Protein AF-A0A1T4WVN1-F1 (afdb_monomer)

Structure (mmCIF, N/CA/C/O backbone):
data_AF-A0A1T4WVN1-F1
#
_entry.id   AF-A0A1T4WVN1-F1
#
loop_
_atom_site.group_PDB
_atom_site.id
_atom_site.type_symbol
_atom_site.label_atom_id
_atom_site.label_alt_id
_atom_site.label_comp_id
_atom_site.label_asym_id
_atom_site.label_entity_id
_atom_site.label_seq_id
_atom_site.pdbx_PDB_ins_code
_atom_site.Cartn_x
_atom_site.Cartn_y
_atom_site.Cartn_z
_atom_site.occupancy
_atom_site.B_iso_or_equiv
_atom_site.auth_seq_id
_atom_site.auth_comp_id
_atom_site.auth_asym_id
_atom_site.auth_atom_id
_atom_site.pdbx_PDB_model_num
ATOM 1 N N . MET A 1 1 ? -25.043 7.880 -39.205 1.00 47.09 1 MET A N 1
ATOM 2 C CA . MET A 1 1 ? -24.646 6.486 -38.912 1.00 47.09 1 MET A CA 1
ATOM 3 C C . MET A 1 1 ? -23.274 6.545 -38.260 1.00 47.09 1 MET A C 1
ATOM 5 O O . MET A 1 1 ? -22.389 7.133 -38.864 1.00 47.09 1 MET A O 1
ATOM 9 N N . GLY A 1 2 ? -23.126 6.051 -37.030 1.00 47.53 2 GLY A N 1
ATOM 10 C CA . GLY A 1 2 ? -21.850 6.071 -36.301 1.00 47.53 2 GLY A CA 1
ATOM 11 C C . GLY A 1 2 ? -21.996 6.448 -34.829 1.00 47.53 2 GLY A C 1
ATOM 12 O O . GLY A 1 2 ? -21.329 7.368 -34.369 1.00 47.53 2 GLY A O 1
ATOM 13 N N . ASP A 1 3 ? -22.895 5.776 -34.108 1.00 44.47 3 ASP A N 1
ATOM 14 C CA . ASP A 1 3 ? -22.930 5.839 -32.647 1.00 44.47 3 ASP A CA 1
ATOM 15 C C . ASP A 1 3 ? -21.765 4.986 -32.118 1.00 44.47 3 ASP A C 1
ATOM 17 O O . ASP A 1 3 ? -21.883 3.778 -31.911 1.00 44.47 3 ASP A O 1
ATOM 21 N N . SER A 1 4 ? -20.577 5.593 -32.029 1.00 48.47 4 SER A N 1
ATOM 22 C CA . SER A 1 4 ? -19.410 4.984 -31.388 1.00 48.47 4 SER A CA 1
ATOM 23 C C . SER A 1 4 ? -19.658 4.963 -29.887 1.00 48.47 4 SER A C 1
ATOM 25 O O . SER A 1 4 ? -19.245 5.872 -29.162 1.00 48.47 4 SER A O 1
ATOM 27 N N . GLY A 1 5 ? -20.352 3.919 -29.435 1.00 44.97 5 GLY A N 1
ATOM 28 C CA . GLY A 1 5 ? -20.562 3.608 -28.031 1.00 44.97 5 GLY A CA 1
ATOM 29 C C . GLY A 1 5 ? -19.223 3.539 -27.306 1.00 44.97 5 GLY A C 1
ATOM 30 O O . GLY A 1 5 ? -18.550 2.510 -27.304 1.00 44.97 5 GLY A O 1
ATOM 31 N N . LYS A 1 6 ? -18.821 4.653 -26.685 1.00 46.53 6 LYS A N 1
ATOM 32 C CA . LYS A 1 6 ? -17.716 4.689 -25.729 1.00 46.53 6 LYS A CA 1
ATOM 33 C C . LYS A 1 6 ? -18.129 3.810 -24.558 1.00 46.53 6 LYS A C 1
ATOM 35 O O . LYS A 1 6 ? -18.848 4.259 -23.666 1.00 46.53 6 LYS A O 1
ATOM 40 N N . ALA A 1 7 ? -17.712 2.546 -24.597 1.00 50.12 7 ALA A N 1
ATOM 41 C CA . ALA A 1 7 ? -17.874 1.621 -23.492 1.00 50.12 7 ALA A CA 1
ATOM 42 C C . ALA A 1 7 ? -17.343 2.309 -22.232 1.00 50.12 7 ALA A C 1
ATOM 44 O O . ALA A 1 7 ? -16.182 2.719 -22.166 1.00 50.12 7 ALA A O 1
ATOM 45 N N . LYS A 1 8 ? -18.232 2.515 -21.259 1.00 48.69 8 LYS A N 1
ATOM 46 C CA . LYS A 1 8 ? -17.864 3.110 -19.979 1.00 48.69 8 LYS A CA 1
ATOM 47 C C . LYS A 1 8 ? -16.806 2.185 -19.370 1.00 48.69 8 LYS A C 1
ATOM 49 O O . LYS A 1 8 ? -17.095 0.991 -19.256 1.00 48.69 8 LYS A O 1
ATOM 54 N N . PRO A 1 9 ? -15.602 2.674 -19.026 1.00 54.38 9 PRO A N 1
ATOM 55 C CA . PRO A 1 9 ? -14.578 1.814 -18.461 1.00 54.38 9 PRO A CA 1
ATOM 56 C C . PRO A 1 9 ? -15.152 1.167 -17.204 1.00 54.38 9 PRO A C 1
ATOM 58 O O . PRO A 1 9 ? -15.550 1.848 -16.256 1.00 54.38 9 PRO A O 1
ATOM 61 N N . VAL A 1 10 ? -15.263 -0.160 -17.229 1.00 55.69 10 VAL A N 1
ATOM 62 C CA . VAL A 1 10 ? -15.605 -0.936 -16.044 1.00 55.69 10 VAL A CA 1
ATOM 63 C C . VAL A 1 10 ? -14.386 -0.830 -15.146 1.00 55.69 10 VAL A C 1
ATOM 65 O O . VAL A 1 10 ? -13.374 -1.485 -15.383 1.00 55.69 10 VAL A O 1
ATOM 68 N N . HIS A 1 11 ? -14.448 0.072 -14.172 1.00 61.47 11 HIS A N 1
ATOM 69 C CA . HIS A 1 11 ? -13.374 0.281 -13.216 1.00 61.47 11 HIS A CA 1
ATOM 70 C C . HIS A 1 11 ? -13.233 -0.980 -12.358 1.00 61.47 11 HIS A C 1
ATOM 72 O O . HIS A 1 11 ? -13.941 -1.176 -11.372 1.00 61.47 11 HIS A O 1
ATOM 78 N N . ARG A 1 12 ? -12.343 -1.877 -12.782 1.00 76.81 12 ARG A N 1
ATOM 79 C CA . ARG A 1 12 ? -11.913 -3.016 -11.979 1.00 76.81 12 ARG A CA 1
ATOM 80 C C . ARG A 1 12 ? -10.921 -2.532 -10.936 1.00 76.81 12 ARG A C 1
ATOM 82 O O . ARG A 1 12 ? -10.212 -1.546 -11.135 1.00 76.81 12 ARG A O 1
ATOM 89 N N . THR A 1 13 ? -10.900 -3.229 -9.814 1.00 85.31 13 THR A N 1
ATOM 90 C CA . THR A 1 13 ? -9.816 -3.099 -8.854 1.00 85.31 13 THR A CA 1
ATOM 91 C C . THR A 1 13 ? -8.496 -3.445 -9.543 1.00 85.31 13 THR A C 1
ATOM 93 O O . THR A 1 13 ? -8.419 -4.441 -10.261 1.00 85.31 13 THR A O 1
ATOM 96 N N . ALA A 1 14 ? -7.474 -2.618 -9.346 1.00 90.12 14 ALA A N 1
ATOM 97 C CA . ALA A 1 14 ? -6.180 -2.777 -9.996 1.00 90.12 14 ALA A CA 1
ATOM 98 C C . ALA A 1 14 ? -5.040 -2.449 -9.033 1.00 90.12 14 ALA A C 1
ATOM 100 O O . ALA A 1 14 ? -5.202 -1.648 -8.109 1.00 90.12 14 ALA A O 1
ATOM 101 N N . ILE A 1 15 ? -3.879 -3.038 -9.287 1.00 92.44 15 ILE A N 1
ATOM 102 C CA . ILE A 1 15 ? -2.612 -2.658 -8.674 1.00 92.44 15 ILE A CA 1
ATOM 103 C C . ILE A 1 15 ? -1.741 -2.079 -9.783 1.00 92.44 15 ILE A C 1
ATOM 105 O O . ILE A 1 15 ? -1.472 -2.763 -10.762 1.00 92.44 15 ILE A O 1
ATOM 109 N N . SER A 1 16 ? -1.326 -0.822 -9.648 1.00 93.19 16 SER A N 1
ATOM 110 C CA . SER A 1 16 ? -0.428 -0.174 -10.612 1.00 93.19 16 SER A CA 1
ATOM 111 C C . SER A 1 16 ? 0.964 -0.070 -10.026 1.00 93.19 16 SER A C 1
ATOM 113 O O . SER A 1 16 ? 1.105 0.194 -8.829 1.00 93.19 16 SER A O 1
ATOM 115 N N . ILE A 1 17 ? 1.979 -0.194 -10.874 1.00 93.44 17 ILE A N 1
ATOM 116 C CA . ILE A 1 17 ? 3.332 0.238 -10.533 1.00 93.44 17 ILE A CA 1
ATOM 117 C C . ILE A 1 17 ? 3.418 1.749 -10.762 1.00 93.44 17 ILE A C 1
ATOM 119 O O . ILE A 1 17 ? 3.036 2.243 -11.821 1.00 93.44 17 ILE A O 1
ATOM 123 N N . ASP A 1 18 ? 3.888 2.479 -9.756 1.00 91.25 18 ASP A N 1
ATOM 124 C CA . ASP A 1 18 ? 4.171 3.909 -9.842 1.00 91.25 18 ASP A CA 1
ATOM 125 C C . ASP A 1 18 ? 5.685 4.126 -9.860 1.00 91.25 18 ASP A C 1
ATOM 127 O O . ASP A 1 18 ? 6.436 3.444 -9.155 1.00 91.25 18 ASP A O 1
ATOM 131 N N . VAL A 1 19 ? 6.122 5.120 -10.633 1.00 92.12 19 VAL A N 1
ATOM 132 C CA . VAL A 1 19 ? 7.527 5.507 -10.762 1.00 92.12 19 VAL A CA 1
ATOM 133 C C . VAL A 1 19 ? 7.729 6.957 -10.333 1.00 92.12 19 VAL A C 1
ATOM 135 O O . VAL A 1 19 ? 6.997 7.864 -10.727 1.00 92.12 19 VAL A O 1
ATOM 138 N N . PHE A 1 20 ? 8.757 7.183 -9.525 1.00 89.44 20 PHE A N 1
ATOM 139 C CA . PHE A 1 20 ? 9.298 8.498 -9.227 1.00 89.44 20 PHE A CA 1
ATOM 140 C C . PHE A 1 20 ? 10.606 8.642 -9.994 1.00 89.44 20 PHE A C 1
ATOM 142 O O . PHE A 1 20 ? 11.606 8.037 -9.621 1.00 89.44 20 PHE A O 1
ATOM 149 N N . GLU A 1 21 ? 10.605 9.438 -11.060 1.00 88.00 21 GLU A N 1
ATOM 150 C CA . GLU A 1 21 ? 11.750 9.577 -11.978 1.00 88.00 21 GLU A CA 1
ATOM 151 C C . GLU A 1 21 ? 13.023 10.102 -11.301 1.00 88.00 21 GLU A C 1
ATOM 153 O O . GLU A 1 21 ? 14.133 9.859 -11.770 1.00 88.00 21 GLU A O 1
ATOM 158 N N . SER A 1 22 ? 12.866 10.827 -10.192 1.00 84.50 22 SER A N 1
ATOM 159 C CA . SER A 1 22 ? 13.969 11.431 -9.454 1.00 84.50 22 SER A CA 1
ATOM 160 C C . SER A 1 22 ? 13.762 11.347 -7.946 1.00 84.50 22 SER A C 1
ATOM 162 O O . SER A 1 22 ? 12.670 11.623 -7.428 1.00 84.50 22 SER A O 1
ATOM 164 N N . ALA A 1 23 ? 14.859 11.057 -7.241 1.00 80.75 23 ALA A N 1
ATOM 165 C CA . ALA A 1 23 ? 14.952 11.109 -5.785 1.00 80.75 23 ALA A CA 1
ATOM 166 C C . ALA A 1 23 ? 14.685 12.515 -5.213 1.00 80.75 23 ALA A C 1
ATOM 168 O O . ALA A 1 23 ? 14.254 12.656 -4.068 1.00 80.75 23 ALA A O 1
ATOM 169 N N . ASP A 1 24 ? 14.881 13.559 -6.021 1.00 82.81 24 ASP A N 1
ATOM 170 C CA . ASP A 1 24 ? 14.649 14.945 -5.615 1.00 82.81 24 ASP A CA 1
ATOM 171 C C . ASP A 1 24 ? 13.221 15.427 -5.870 1.00 82.81 24 ASP A C 1
ATOM 173 O O . ASP A 1 24 ? 12.861 16.530 -5.435 1.00 82.81 24 ASP A O 1
ATOM 177 N N . SER A 1 25 ? 12.395 14.610 -6.532 1.00 85.81 25 SER A N 1
ATOM 178 C CA . SER A 1 25 ? 11.025 14.977 -6.873 1.00 85.81 25 SER A CA 1
ATOM 179 C C . SER A 1 25 ? 10.195 15.282 -5.622 1.00 85.81 25 SER A C 1
ATOM 181 O O . SER A 1 25 ? 10.220 14.561 -4.620 1.00 85.81 25 SER A O 1
ATOM 183 N N . GLN A 1 26 ? 9.408 16.360 -5.684 1.00 87.56 26 GLN A N 1
ATOM 184 C CA . GLN A 1 26 ? 8.514 16.726 -4.583 1.00 87.56 26 GLN A CA 1
ATOM 185 C C . GLN A 1 26 ? 7.479 15.624 -4.313 1.00 87.56 26 GLN A C 1
ATOM 187 O O . GLN A 1 26 ? 7.161 15.342 -3.162 1.00 87.56 26 GLN A O 1
ATOM 192 N N . ALA A 1 27 ? 7.011 14.945 -5.366 1.00 87.19 27 ALA A N 1
ATOM 193 C CA . ALA A 1 27 ? 6.068 13.837 -5.253 1.00 87.19 27 ALA A CA 1
ATOM 194 C C . ALA A 1 27 ? 6.617 12.688 -4.391 1.00 87.19 27 ALA A C 1
ATOM 196 O O . ALA A 1 27 ? 5.901 12.181 -3.522 1.00 87.19 27 ALA A O 1
ATOM 197 N N . LEU A 1 28 ? 7.888 12.316 -4.582 1.00 86.25 28 LEU A N 1
ATOM 198 C CA . LEU A 1 28 ? 8.543 11.311 -3.752 1.00 86.25 28 LEU A CA 1
ATOM 199 C C . LEU A 1 28 ? 8.728 11.805 -2.316 1.00 86.25 28 LEU A C 1
ATOM 201 O O . LEU A 1 28 ? 8.464 11.054 -1.382 1.00 86.25 28 LEU A O 1
ATOM 205 N N . LYS A 1 29 ? 9.150 13.058 -2.118 1.00 87.00 29 LYS A N 1
ATOM 206 C CA . LYS A 1 29 ? 9.316 13.644 -0.776 1.00 87.00 29 LYS A CA 1
ATOM 207 C C . LYS A 1 29 ? 8.003 13.607 0.014 1.00 87.00 29 LYS A C 1
ATOM 209 O O . LYS A 1 29 ? 7.983 13.112 1.142 1.00 87.00 29 LYS A O 1
ATOM 214 N N . ASP A 1 30 ? 6.897 14.016 -0.607 1.00 87.56 30 ASP A N 1
ATOM 215 C CA . ASP A 1 30 ? 5.556 13.958 -0.013 1.00 87.56 30 ASP A CA 1
ATOM 216 C C . ASP A 1 30 ? 5.126 12.513 0.285 1.00 87.56 30 ASP A C 1
ATOM 218 O O . ASP A 1 30 ? 4.523 12.220 1.323 1.00 87.56 30 ASP A O 1
ATOM 222 N N . PHE A 1 31 ? 5.429 11.585 -0.629 1.00 86.44 31 PHE A N 1
ATOM 223 C CA . PHE A 1 31 ? 5.164 10.160 -0.446 1.00 86.44 31 PHE A CA 1
ATOM 224 C C . PHE A 1 31 ? 5.935 9.590 0.751 1.00 86.44 31 PHE A C 1
ATOM 226 O O . PHE A 1 31 ? 5.333 8.984 1.642 1.00 86.44 31 PHE A O 1
ATOM 233 N N . LEU A 1 32 ? 7.243 9.843 0.818 1.00 88.12 32 LEU A N 1
ATOM 234 C CA . LEU A 1 32 ? 8.123 9.413 1.901 1.00 88.12 32 LEU A CA 1
ATOM 235 C C . LEU A 1 32 ? 7.681 9.979 3.248 1.00 88.12 32 LEU A C 1
ATOM 237 O O . LEU A 1 32 ? 7.683 9.257 4.247 1.00 88.12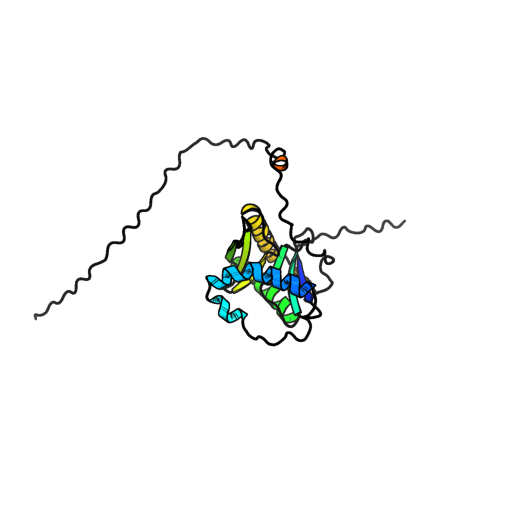 32 LEU A O 1
ATOM 241 N N . GLU A 1 33 ? 7.255 11.241 3.295 1.00 86.19 33 GLU A N 1
ATOM 242 C CA . GLU A 1 33 ? 6.763 11.845 4.527 1.00 86.19 33 GLU A CA 1
ATOM 243 C C . GLU A 1 33 ? 5.489 11.147 5.029 1.00 86.19 33 GLU A C 1
ATOM 245 O O . GLU A 1 33 ? 5.397 10.793 6.211 1.00 86.19 33 GLU A O 1
ATOM 250 N N . ARG A 1 34 ? 4.520 10.891 4.140 1.00 84.94 34 ARG A N 1
ATOM 251 C CA . ARG A 1 34 ? 3.291 10.152 4.479 1.00 84.94 34 ARG A CA 1
ATOM 252 C C . ARG A 1 34 ? 3.600 8.736 4.953 1.00 84.94 34 ARG A C 1
ATOM 254 O O . ARG A 1 34 ? 3.106 8.329 6.006 1.00 84.94 34 ARG A O 1
ATOM 261 N N . ARG A 1 35 ? 4.465 8.024 4.227 1.00 89.00 35 ARG A N 1
ATOM 262 C CA . ARG A 1 35 ? 4.936 6.679 4.579 1.00 89.00 35 ARG A CA 1
ATOM 263 C C . ARG A 1 35 ? 5.583 6.664 5.962 1.00 89.00 35 ARG A C 1
ATOM 265 O O . ARG A 1 35 ? 5.199 5.862 6.814 1.00 89.00 35 ARG A O 1
ATOM 272 N N . ARG A 1 36 ? 6.497 7.601 6.234 1.00 86.44 36 ARG A N 1
ATOM 273 C CA . ARG A 1 36 ? 7.152 7.752 7.541 1.00 86.44 36 ARG A CA 1
ATOM 274 C C . ARG A 1 36 ? 6.130 7.943 8.657 1.00 86.44 36 ARG A C 1
ATOM 276 O O . ARG A 1 36 ? 6.214 7.268 9.677 1.00 86.44 36 ARG A O 1
ATOM 283 N N . ARG A 1 37 ? 5.124 8.803 8.465 1.00 85.62 37 ARG A N 1
ATOM 284 C CA . ARG A 1 37 ? 4.083 9.052 9.479 1.00 85.62 37 ARG A CA 1
ATOM 285 C C . ARG A 1 37 ? 3.314 7.785 9.876 1.00 85.62 37 ARG A C 1
ATOM 287 O O . ARG A 1 37 ? 2.829 7.745 11.003 1.00 85.62 37 ARG A O 1
ATOM 294 N N . ILE A 1 38 ? 3.183 6.787 8.998 1.00 86.62 38 ILE A N 1
ATOM 295 C CA . ILE A 1 38 ? 2.458 5.530 9.274 1.00 86.62 38 ILE A CA 1
ATOM 296 C C . ILE A 1 38 ? 3.391 4.438 9.800 1.00 86.62 38 ILE A C 1
ATOM 298 O O . ILE A 1 38 ? 3.010 3.701 10.706 1.00 86.62 38 ILE A O 1
ATOM 302 N N . LEU A 1 39 ? 4.616 4.352 9.277 1.00 84.69 39 LEU A N 1
ATOM 303 C CA . LEU A 1 39 ? 5.572 3.316 9.671 1.00 84.69 39 LEU A CA 1
ATOM 304 C C . LEU A 1 39 ? 6.312 3.637 10.980 1.00 84.69 39 LEU A C 1
ATOM 306 O O . LEU A 1 39 ? 6.593 2.727 11.753 1.00 84.69 39 LEU A O 1
ATOM 310 N N . SER A 1 40 ? 6.585 4.910 11.293 1.00 81.50 40 SER A N 1
ATOM 311 C CA . SER A 1 40 ? 7.326 5.280 12.514 1.00 81.50 40 SER A CA 1
ATOM 312 C C . SER A 1 40 ? 6.695 4.777 13.827 1.00 81.50 40 SER A C 1
ATOM 314 O O . SER A 1 40 ? 7.449 4.356 14.705 1.00 81.50 40 SER A O 1
ATOM 316 N N . PRO A 1 41 ? 5.358 4.780 14.012 1.00 79.94 41 PRO A N 1
ATOM 317 C CA . PRO A 1 41 ? 4.730 4.158 15.181 1.00 79.94 41 PRO A CA 1
ATOM 318 C C . PRO A 1 41 ? 4.939 2.640 15.277 1.00 79.94 41 PRO A C 1
ATOM 320 O O . PRO A 1 41 ? 4.999 2.111 16.383 1.00 79.94 41 PRO A O 1
ATOM 323 N N . LEU A 1 42 ? 5.060 1.941 14.142 1.00 76.81 42 LEU A N 1
ATOM 324 C CA . LEU A 1 42 ? 5.264 0.487 14.096 1.00 76.81 42 LEU A CA 1
ATOM 325 C C . LEU A 1 42 ? 6.701 0.114 14.476 1.00 76.81 42 LEU A C 1
ATOM 327 O O . LEU A 1 42 ? 6.929 -0.873 15.167 1.00 76.81 42 LEU A O 1
ATOM 331 N N . SER A 1 43 ? 7.657 0.957 14.090 1.00 68.62 43 SER A N 1
ATOM 332 C CA . SER A 1 43 ? 9.079 0.816 14.403 1.00 68.62 43 SER A CA 1
ATOM 333 C C . SER A 1 43 ? 9.406 0.863 15.902 1.00 68.62 43 SER A C 1
ATOM 335 O O . SER A 1 43 ? 10.330 0.188 16.348 1.00 68.62 43 SER A O 1
ATOM 337 N N . ARG A 1 44 ? 8.664 1.639 16.705 1.00 59.91 44 ARG A N 1
ATOM 338 C CA . ARG A 1 44 ? 8.952 1.788 18.149 1.00 59.91 44 ARG A CA 1
ATOM 339 C C . ARG A 1 44 ? 8.651 0.539 18.974 1.00 59.91 44 ARG A C 1
ATOM 341 O O . ARG A 1 44 ? 9.243 0.368 20.031 1.00 59.91 44 ARG A O 1
ATOM 348 N N . ASN A 1 45 ? 7.750 -0.310 18.488 1.00 49.78 45 ASN A N 1
ATOM 349 C CA . ASN A 1 45 ? 7.247 -1.468 19.224 1.00 49.78 45 ASN A CA 1
ATOM 350 C C . ASN A 1 45 ? 7.576 -2.795 18.529 1.00 49.78 45 ASN A C 1
ATOM 352 O O . ASN A 1 45 ? 7.041 -3.826 18.923 1.00 49.78 45 ASN A O 1
ATOM 356 N N . SER A 1 46 ? 8.409 -2.775 17.483 1.00 44.47 46 SER A N 1
ATOM 357 C CA . SER A 1 46 ? 8.685 -3.959 16.676 1.00 44.47 46 SER A CA 1
ATOM 358 C C . SER A 1 46 ? 10.174 -4.088 16.330 1.00 44.47 46 SER A C 1
ATOM 360 O O . SER A 1 46 ? 10.787 -3.088 15.939 1.00 44.47 46 SER A O 1
ATOM 362 N N . PRO A 1 47 ? 10.768 -5.300 16.394 1.00 44.00 47 PRO A N 1
ATOM 363 C CA . PRO A 1 47 ? 12.153 -5.557 15.965 1.00 44.00 47 PRO A CA 1
ATOM 364 C C . PRO A 1 47 ? 12.418 -5.247 14.472 1.00 44.00 47 PRO A C 1
ATOM 366 O O . PRO A 1 47 ? 13.560 -5.254 14.020 1.00 44.00 47 PRO A O 1
ATOM 369 N N . LEU A 1 48 ? 11.374 -4.904 13.713 1.00 46.69 48 LEU A N 1
ATOM 370 C CA . LEU A 1 48 ? 11.369 -4.600 12.278 1.00 46.69 48 LEU A CA 1
ATOM 371 C C . LEU A 1 48 ? 12.128 -3.320 11.876 1.00 46.69 48 LEU A C 1
ATOM 373 O O . LEU A 1 48 ? 12.414 -3.119 10.697 1.00 46.69 48 LEU A O 1
ATOM 377 N N . SER A 1 49 ? 12.487 -2.449 12.823 1.00 42.28 49 SER A N 1
ATOM 378 C CA . SER A 1 49 ? 13.225 -1.202 12.538 1.00 42.28 49 SER A CA 1
ATOM 379 C C . SER A 1 49 ? 14.628 -1.423 11.961 1.00 42.28 49 SER A C 1
ATOM 381 O O . SER A 1 49 ? 15.156 -0.548 11.272 1.00 42.28 49 SER A O 1
ATOM 383 N N . ALA A 1 50 ? 15.229 -2.589 12.213 1.00 38.50 50 ALA A N 1
ATOM 384 C CA . ALA A 1 50 ? 16.593 -2.890 11.789 1.00 38.50 50 ALA A CA 1
ATOM 385 C C . ALA A 1 50 ? 16.693 -3.334 10.316 1.00 38.50 50 ALA A C 1
ATOM 387 O O . ALA A 1 50 ? 17.698 -3.055 9.670 1.00 38.50 50 ALA A O 1
ATOM 388 N N . GLN A 1 51 ? 15.656 -3.968 9.752 1.00 41.69 51 GLN A N 1
ATOM 389 C CA . GLN A 1 51 ? 15.725 -4.529 8.391 1.00 41.69 51 GLN A CA 1
ATOM 390 C C . GLN A 1 51 ? 15.353 -3.532 7.281 1.00 41.69 51 GLN A C 1
ATOM 392 O O . GLN A 1 51 ? 15.868 -3.632 6.168 1.00 41.69 51 GLN A O 1
ATOM 397 N N . HIS A 1 52 ? 14.547 -2.511 7.587 1.00 44.44 52 HIS A N 1
ATOM 398 C CA . HIS A 1 52 ? 14.185 -1.455 6.626 1.00 44.44 52 HIS A CA 1
ATOM 399 C C . HIS A 1 52 ? 15.200 -0.301 6.552 1.00 44.44 52 HIS A C 1
ATOM 401 O O . HIS A 1 52 ? 14.978 0.672 5.833 1.00 44.44 52 HIS A O 1
ATOM 407 N N . SER A 1 53 ? 16.313 -0.426 7.282 1.00 37.62 53 SER A N 1
ATOM 408 C CA . SER A 1 53 ? 17.482 0.459 7.212 1.00 37.62 53 SER A CA 1
ATOM 409 C C . SER A 1 53 ? 18.611 -0.149 6.366 1.00 37.62 53 SER A C 1
ATOM 411 O O . SER A 1 53 ? 19.767 0.257 6.490 1.00 37.62 53 SER A O 1
ATOM 413 N N . SER A 1 54 ? 18.303 -1.139 5.521 1.00 39.19 54 SER A N 1
ATOM 414 C CA . SER A 1 54 ? 19.255 -1.712 4.572 1.00 39.19 54 SER A CA 1
ATOM 415 C C . SER A 1 54 ? 19.623 -0.677 3.502 1.00 39.19 54 SER A C 1
ATOM 417 O O . SER A 1 54 ? 19.028 -0.584 2.437 1.00 39.19 54 SER A O 1
ATOM 419 N N . GLY A 1 55 ? 20.657 0.100 3.820 1.00 37.56 55 GLY A N 1
ATOM 420 C CA . GLY A 1 55 ? 21.505 0.780 2.853 1.00 37.56 55 GLY A CA 1
ATOM 421 C C . GLY A 1 55 ? 21.095 2.214 2.559 1.00 37.56 55 GLY A C 1
ATOM 422 O O . GLY A 1 55 ? 20.410 2.482 1.580 1.00 37.56 55 GLY A O 1
ATOM 423 N N . GLY A 1 56 ? 21.639 3.152 3.339 1.00 41.53 56 GLY A N 1
ATOM 424 C CA . GLY A 1 56 ? 21.735 4.578 3.009 1.00 41.53 56 GLY A CA 1
ATOM 425 C C . GLY A 1 56 ? 22.629 4.856 1.796 1.00 41.53 56 GLY A C 1
ATOM 426 O O . GLY A 1 56 ? 23.516 5.704 1.857 1.00 41.53 56 GLY A O 1
ATOM 427 N N . ARG A 1 57 ? 22.423 4.129 0.696 1.00 47.12 57 ARG A N 1
ATOM 428 C CA . ARG A 1 57 ? 22.956 4.502 -0.604 1.00 47.12 57 ARG A CA 1
ATOM 429 C C . ARG A 1 57 ? 21.972 5.517 -1.189 1.00 47.12 57 ARG A C 1
ATOM 431 O O . ARG A 1 57 ? 20.775 5.227 -1.205 1.00 47.12 57 ARG A O 1
ATOM 438 N N . PRO A 1 58 ? 22.424 6.704 -1.623 1.00 54.09 58 PRO A N 1
ATOM 439 C CA . PRO A 1 58 ? 21.545 7.627 -2.325 1.00 54.09 58 PRO A CA 1
ATOM 440 C C . PRO A 1 58 ? 20.897 6.869 -3.485 1.00 54.09 58 PRO A C 1
ATOM 442 O O . PRO A 1 58 ? 21.594 6.214 -4.263 1.00 54.09 58 PRO A O 1
ATOM 445 N N . LEU A 1 59 ? 19.564 6.894 -3.540 1.00 63.91 59 LEU A N 1
ATOM 446 C CA . LEU A 1 59 ? 18.793 6.293 -4.621 1.00 63.91 59 LEU A CA 1
ATOM 447 C C . LEU A 1 59 ? 19.101 7.098 -5.888 1.00 63.91 59 LEU A C 1
ATOM 449 O O . LEU A 1 59 ? 18.485 8.124 -6.155 1.00 63.91 59 LEU A O 1
ATOM 453 N N . SER A 1 60 ? 20.133 6.694 -6.623 1.00 71.50 60 SER A N 1
ATOM 454 C CA . SER A 1 60 ? 20.469 7.283 -7.911 1.00 71.50 60 SER A CA 1
ATOM 455 C C . SER A 1 60 ? 19.588 6.627 -8.971 1.00 71.50 60 SER A C 1
ATOM 457 O O . SER A 1 60 ? 19.831 5.476 -9.334 1.00 71.50 60 SER A O 1
ATOM 459 N N . GLY A 1 61 ? 18.567 7.342 -9.440 1.00 82.69 61 GLY A N 1
ATOM 460 C CA . GLY A 1 61 ? 17.674 6.885 -10.505 1.00 82.69 61 GLY A CA 1
ATOM 461 C C . GLY A 1 61 ? 16.204 6.778 -10.085 1.00 82.69 61 GLY A C 1
ATOM 462 O O . GLY A 1 61 ? 15.833 7.254 -9.007 1.00 82.69 61 GLY A O 1
ATOM 463 N N . PRO A 1 62 ? 15.365 6.187 -10.952 1.00 88.62 62 PRO A N 1
ATOM 464 C CA . PRO A 1 62 ? 13.943 6.053 -10.701 1.00 88.62 62 PRO A CA 1
ATOM 465 C C . PRO A 1 62 ? 13.664 5.126 -9.516 1.00 88.62 62 PRO A C 1
ATOM 467 O O . PRO A 1 62 ? 14.329 4.108 -9.319 1.00 88.62 62 PRO A O 1
ATOM 470 N N . ILE A 1 63 ? 12.655 5.487 -8.730 1.00 90.38 63 ILE A N 1
ATOM 471 C CA . ILE A 1 63 ? 12.197 4.729 -7.565 1.00 90.38 63 ILE A CA 1
ATOM 472 C C . ILE A 1 63 ? 10.791 4.231 -7.845 1.00 90.38 63 ILE A C 1
ATOM 474 O O . ILE A 1 63 ? 9.928 5.002 -8.255 1.00 90.38 63 ILE A O 1
ATOM 478 N N . PHE A 1 64 ? 10.554 2.956 -7.578 1.00 90.88 64 PHE A N 1
ATOM 479 C CA . PHE A 1 64 ? 9.298 2.290 -7.876 1.00 90.88 64 PHE A CA 1
ATOM 480 C C . PHE A 1 64 ? 8.549 1.952 -6.588 1.00 90.88 64 PHE A C 1
ATOM 482 O O . PHE A 1 64 ? 9.138 1.635 -5.551 1.00 90.88 64 PHE A O 1
ATOM 489 N N . THR A 1 65 ? 7.230 2.012 -6.657 1.00 94.44 65 THR A N 1
ATOM 490 C CA . THR A 1 65 ? 6.289 1.538 -5.637 1.00 94.44 65 THR A CA 1
ATOM 491 C C . THR A 1 65 ? 5.102 0.922 -6.365 1.00 94.44 65 THR A C 1
ATOM 493 O O . THR A 1 65 ? 4.996 1.031 -7.584 1.00 94.44 65 THR A O 1
ATOM 496 N N . TRP A 1 66 ? 4.205 0.265 -5.647 1.00 95.12 66 TRP A N 1
ATOM 497 C CA . TRP A 1 66 ? 2.941 -0.165 -6.225 1.00 95.12 66 TRP A CA 1
ATOM 498 C C . TRP A 1 66 ? 1.775 0.341 -5.384 1.00 95.12 66 TRP A C 1
ATOM 500 O O . TRP A 1 66 ? 1.866 0.443 -4.158 1.00 95.12 66 TRP A O 1
ATOM 510 N N . THR A 1 67 ? 0.683 0.695 -6.054 1.00 95.38 67 THR A N 1
ATOM 511 C CA . THR A 1 67 ? -0.497 1.326 -5.459 1.00 95.38 67 THR A CA 1
ATOM 512 C C . THR A 1 67 ? -1.734 0.512 -5.784 1.00 95.38 67 THR A C 1
ATOM 514 O O . THR A 1 67 ? -1.960 0.113 -6.923 1.00 95.38 67 THR A O 1
ATOM 517 N N . VAL A 1 68 ? -2.564 0.292 -4.768 1.00 95.38 68 VAL A N 1
ATOM 518 C CA . VAL A 1 68 ? -3.847 -0.400 -4.892 1.00 95.38 68 VAL A CA 1
ATOM 519 C C . VAL A 1 68 ? -4.938 0.618 -5.191 1.00 95.38 68 VAL A C 1
ATOM 521 O O . VAL A 1 68 ? -5.100 1.604 -4.462 1.00 95.38 68 VAL A O 1
ATOM 524 N N . PHE A 1 69 ? -5.731 0.347 -6.220 1.00 92.94 69 PHE A N 1
ATOM 525 C CA . PHE A 1 69 ? -6.863 1.155 -6.650 1.00 92.94 69 PHE A CA 1
ATOM 526 C C . PHE A 1 69 ? -8.170 0.412 -6.400 1.00 92.94 69 PHE A C 1
ATOM 528 O O . PHE A 1 69 ? -8.340 -0.732 -6.806 1.00 92.94 69 PHE A O 1
ATOM 535 N N . ALA A 1 70 ? -9.128 1.082 -5.763 1.00 90.12 70 ALA A N 1
ATOM 536 C CA . ALA A 1 70 ? -10.490 0.569 -5.662 1.00 90.12 70 ALA A CA 1
ATOM 537 C C . ALA A 1 70 ? -11.174 0.553 -7.040 1.00 90.12 70 ALA A C 1
ATOM 539 O O . ALA A 1 70 ? -10.807 1.324 -7.927 1.00 90.12 70 ALA A O 1
ATOM 540 N N . GLY A 1 71 ? -12.270 -0.199 -7.178 1.00 85.69 71 GLY A N 1
ATOM 541 C CA . GLY A 1 71 ? -13.115 -0.215 -8.384 1.00 85.69 71 GLY A CA 1
ATOM 542 C C . GLY A 1 71 ? -13.802 1.115 -8.745 1.00 85.69 71 GLY A C 1
ATOM 543 O O . GLY A 1 71 ? -14.662 1.153 -9.608 1.00 85.69 71 GLY A O 1
ATOM 544 N N . ASN A 1 72 ? -13.469 2.230 -8.093 1.00 85.06 72 ASN A N 1
ATOM 545 C CA . ASN A 1 72 ? -13.830 3.582 -8.537 1.00 85.06 72 ASN A CA 1
ATOM 546 C C . ASN A 1 72 ? -12.614 4.379 -9.049 1.00 85.06 72 ASN A C 1
ATOM 548 O O . ASN A 1 72 ? -12.694 5.599 -9.175 1.00 85.06 72 ASN A O 1
ATOM 552 N N . GLY A 1 73 ? -11.480 3.709 -9.273 1.00 85.31 73 GLY A N 1
ATOM 553 C CA . GLY A 1 73 ? -10.229 4.309 -9.732 1.00 85.31 73 GLY A CA 1
ATOM 554 C C . GLY A 1 73 ? -9.475 5.110 -8.668 1.00 85.31 73 GLY A C 1
ATOM 555 O O . GLY A 1 73 ? -8.496 5.773 -8.994 1.00 85.31 73 GLY A O 1
ATOM 556 N N . ARG A 1 74 ? -9.898 5.092 -7.396 1.00 90.31 74 ARG A N 1
ATOM 557 C CA . ARG A 1 74 ? -9.196 5.818 -6.327 1.00 90.31 74 ARG A CA 1
ATOM 558 C C . ARG A 1 74 ? -8.107 4.957 -5.708 1.00 90.31 74 ARG A C 1
ATOM 560 O O . ARG A 1 74 ? -8.382 3.843 -5.267 1.00 90.31 74 ARG A O 1
ATOM 567 N N . SER A 1 75 ? -6.920 5.533 -5.554 1.00 92.19 75 SER A N 1
ATOM 568 C CA . SER A 1 75 ? -5.830 4.953 -4.772 1.00 92.19 75 SER A CA 1
ATOM 569 C C . SER A 1 75 ? -6.249 4.797 -3.301 1.00 92.19 75 SER A C 1
ATOM 571 O O . SER A 1 75 ? -6.677 5.771 -2.663 1.00 92.19 75 SER A O 1
ATOM 573 N N . ILE A 1 76 ? -6.127 3.592 -2.748 1.00 94.81 76 ILE A N 1
ATOM 574 C CA . ILE A 1 76 ? -6.547 3.265 -1.375 1.00 94.81 76 ILE A CA 1
ATOM 575 C C . ILE A 1 76 ? -5.402 2.801 -0.473 1.00 94.81 76 ILE A C 1
ATOM 577 O O . ILE A 1 76 ? -5.488 3.020 0.738 1.00 94.81 76 ILE A O 1
ATOM 581 N N . ALA A 1 77 ? -4.337 2.239 -1.039 1.00 96.69 77 ALA A N 1
ATOM 582 C CA . ALA A 1 77 ? -3.141 1.802 -0.325 1.00 96.69 77 ALA A CA 1
ATOM 583 C C . ALA A 1 77 ? -1.922 1.820 -1.245 1.00 96.69 77 ALA A C 1
ATOM 585 O O . ALA A 1 77 ? -2.075 1.892 -2.460 1.00 96.69 77 ALA A O 1
ATOM 586 N N . SER A 1 78 ? -0.731 1.747 -0.665 1.00 96.25 78 SER A N 1
ATOM 587 C CA . SER A 1 78 ? 0.523 1.617 -1.409 1.00 96.25 78 SER A CA 1
ATOM 588 C C . SER A 1 78 ? 1.481 0.692 -0.672 1.00 96.25 78 SER A C 1
ATOM 590 O O . SER A 1 78 ? 1.325 0.458 0.536 1.00 96.25 78 SER A O 1
ATOM 592 N N . SER A 1 79 ? 2.442 0.144 -1.413 1.00 95.56 79 SER A N 1
ATOM 593 C CA . SER A 1 79 ? 3.497 -0.691 -0.877 1.00 95.56 79 SER A CA 1
ATOM 594 C C . SER A 1 79 ? 4.203 0.006 0.280 1.00 95.56 79 SER A C 1
ATOM 596 O O . SER A 1 79 ? 4.559 1.187 0.251 1.00 95.56 79 SER A O 1
ATOM 598 N N . ALA A 1 80 ? 4.428 -0.758 1.339 1.00 92.50 80 ALA A N 1
ATOM 599 C CA . ALA A 1 80 ? 5.259 -0.316 2.437 1.00 92.50 80 ALA A CA 1
ATOM 600 C C . ALA A 1 80 ? 6.736 -0.287 2.030 1.00 92.50 80 ALA A C 1
ATOM 602 O O . ALA A 1 80 ? 7.505 0.373 2.707 1.00 92.50 80 ALA A O 1
ATOM 603 N N . GLU A 1 81 ? 7.156 -0.962 0.963 1.00 91.38 81 GLU A N 1
ATOM 604 C CA . GLU A 1 81 ? 8.536 -0.994 0.462 1.00 91.38 81 GLU A CA 1
ATOM 605 C C . GLU A 1 81 ? 8.710 -0.103 -0.779 1.00 91.38 81 GLU A C 1
ATOM 607 O O . GLU A 1 81 ? 7.738 0.196 -1.472 1.00 91.38 81 GLU A O 1
ATOM 612 N N . LEU A 1 82 ? 9.942 0.347 -1.027 1.00 91.12 82 LEU A N 1
ATOM 613 C CA . LEU A 1 82 ? 10.348 1.052 -2.243 1.00 91.12 82 LEU A CA 1
ATOM 614 C C . LEU A 1 82 ? 11.346 0.189 -3.005 1.00 91.12 82 LEU A C 1
ATOM 616 O O . LEU A 1 82 ? 12.202 -0.445 -2.393 1.00 91.12 82 LEU A O 1
ATOM 620 N N . PHE A 1 83 ? 11.266 0.216 -4.328 1.00 89.88 83 PHE A N 1
ATOM 621 C CA . PHE A 1 83 ? 12.033 -0.665 -5.198 1.00 89.88 83 PHE A CA 1
ATOM 622 C C . PHE A 1 83 ? 12.914 0.147 -6.147 1.00 89.88 83 PHE A C 1
ATOM 624 O O . PHE A 1 83 ? 12.571 1.258 -6.546 1.00 89.88 83 PHE A O 1
ATOM 631 N N . SER A 1 84 ? 14.060 -0.416 -6.522 1.00 88.81 84 SER A N 1
ATOM 632 C CA . SER A 1 84 ? 15.003 0.199 -7.467 1.00 88.81 84 SER A CA 1
ATOM 633 C C . SER A 1 84 ? 14.674 -0.086 -8.934 1.00 88.81 84 SER A C 1
ATOM 635 O O . SER A 1 84 ? 15.299 0.480 -9.825 1.00 88.81 84 SER A O 1
ATOM 637 N N . ASN A 1 85 ? 13.736 -0.995 -9.194 1.00 89.62 85 ASN A N 1
ATOM 638 C CA . ASN A 1 85 ? 13.303 -1.370 -10.531 1.00 89.62 85 ASN A CA 1
ATOM 639 C C . ASN A 1 85 ? 11.845 -1.849 -10.509 1.00 89.62 85 ASN A C 1
ATOM 641 O O . ASN A 1 85 ? 11.334 -2.287 -9.474 1.00 89.62 85 ASN A O 1
ATOM 645 N N . GLU A 1 86 ? 11.209 -1.777 -11.673 1.00 91.56 86 GLU A N 1
ATOM 646 C CA . GLU A 1 86 ? 9.811 -2.143 -11.898 1.00 91.56 86 GLU A CA 1
ATOM 647 C C . GLU A 1 86 ? 9.523 -3.618 -11.581 1.00 91.56 86 GLU A C 1
ATOM 649 O O . GLU A 1 86 ? 8.583 -3.917 -10.849 1.00 91.56 86 GLU A O 1
ATOM 654 N N . ILE A 1 87 ? 10.385 -4.532 -12.039 1.00 91.69 87 ILE A N 1
ATOM 655 C CA . ILE A 1 87 ? 10.216 -5.987 -11.877 1.00 91.69 87 ILE A CA 1
ATOM 656 C C . ILE A 1 87 ? 10.150 -6.376 -10.393 1.00 91.69 87 ILE A C 1
ATOM 658 O O . ILE A 1 87 ? 9.358 -7.228 -9.994 1.00 91.69 87 ILE A O 1
ATOM 662 N N . SER A 1 88 ? 10.977 -5.760 -9.545 1.00 91.12 88 SER A N 1
ATOM 663 C CA . SER A 1 88 ? 10.952 -5.974 -8.096 1.00 91.12 88 SER A CA 1
ATOM 664 C C . SER A 1 88 ? 9.641 -5.494 -7.466 1.00 91.12 88 SER A C 1
ATOM 666 O O . SER A 1 88 ? 9.111 -6.178 -6.588 1.00 91.12 88 SER A O 1
ATOM 668 N N . ALA A 1 89 ? 9.108 -4.354 -7.915 1.00 91.38 89 ALA A N 1
ATOM 669 C CA . ALA A 1 89 ? 7.831 -3.832 -7.433 1.00 91.38 89 ALA A CA 1
ATOM 670 C C . ALA A 1 89 ? 6.665 -4.740 -7.851 1.00 91.38 89 ALA A C 1
ATOM 672 O O . ALA A 1 89 ? 5.834 -5.096 -7.018 1.00 91.38 89 ALA A O 1
ATOM 673 N N . GLU A 1 90 ? 6.650 -5.175 -9.111 1.00 93.94 90 GLU A N 1
ATOM 674 C CA . GLU A 1 90 ? 5.652 -6.098 -9.651 1.00 93.94 90 GLU A CA 1
ATOM 675 C C . GLU A 1 90 ? 5.666 -7.441 -8.914 1.00 93.94 90 GLU A C 1
ATOM 677 O O . GLU A 1 90 ? 4.637 -7.880 -8.400 1.00 93.94 90 GLU A O 1
ATOM 682 N N . ARG A 1 91 ? 6.842 -8.063 -8.764 1.00 93.25 91 ARG A N 1
ATOM 683 C CA . ARG A 1 91 ? 6.984 -9.309 -7.996 1.00 93.25 91 ARG A CA 1
ATOM 684 C C . ARG A 1 91 ? 6.508 -9.144 -6.559 1.00 93.25 91 ARG A C 1
ATOM 686 O O . ARG A 1 91 ? 5.841 -10.032 -6.043 1.00 93.25 91 ARG A O 1
ATOM 693 N N . SER A 1 92 ? 6.814 -8.016 -5.917 1.00 94.25 92 SER A N 1
ATOM 694 C CA . SER A 1 92 ? 6.325 -7.733 -4.566 1.00 94.25 92 SER A CA 1
ATOM 695 C C . SER A 1 92 ? 4.796 -7.664 -4.505 1.00 94.25 92 SER A C 1
ATOM 697 O O . SER A 1 92 ? 4.209 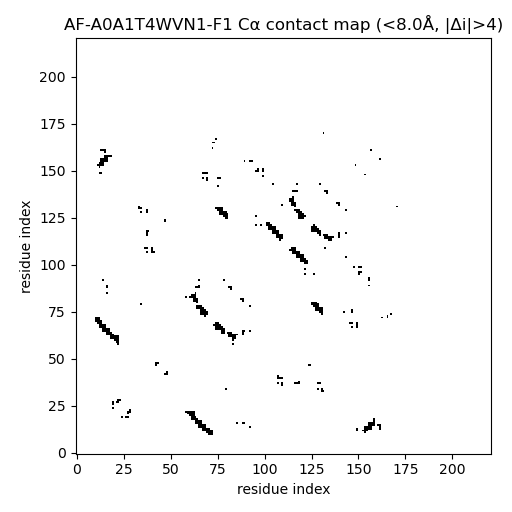-8.227 -3.577 1.00 94.25 92 SER A O 1
ATOM 699 N N . ALA A 1 93 ? 4.150 -7.024 -5.484 1.00 94.56 93 ALA A N 1
ATOM 700 C CA . ALA A 1 93 ? 2.694 -6.977 -5.577 1.00 94.56 93 ALA A CA 1
ATOM 701 C C . ALA A 1 93 ? 2.098 -8.381 -5.762 1.00 94.56 93 ALA A C 1
ATOM 703 O O . ALA A 1 93 ? 1.223 -8.769 -4.991 1.00 94.56 93 ALA A O 1
ATOM 704 N N . ILE A 1 94 ? 2.629 -9.169 -6.706 1.00 94.38 94 ILE A N 1
ATOM 705 C CA . ILE A 1 94 ? 2.179 -10.544 -6.983 1.00 94.38 94 ILE A CA 1
ATOM 706 C C . ILE A 1 94 ? 2.325 -11.430 -5.744 1.00 94.38 94 ILE A C 1
ATOM 708 O O . ILE A 1 94 ? 1.372 -12.098 -5.352 1.00 94.38 94 ILE A O 1
ATOM 712 N N . THR A 1 95 ? 3.486 -11.406 -5.084 1.00 93.62 95 THR A N 1
ATOM 713 C CA . THR A 1 95 ? 3.704 -12.170 -3.848 1.00 93.62 95 THR A CA 1
ATOM 714 C C . THR A 1 95 ? 2.732 -11.737 -2.751 1.00 93.62 95 THR A C 1
ATOM 716 O O . THR A 1 95 ? 2.190 -12.580 -2.048 1.00 93.62 95 THR A O 1
ATOM 719 N N . THR A 1 96 ? 2.461 -10.435 -2.619 1.00 94.38 96 THR A N 1
ATOM 720 C CA . THR A 1 96 ? 1.509 -9.936 -1.613 1.00 94.38 96 THR A CA 1
ATOM 721 C C . THR A 1 96 ? 0.078 -10.389 -1.906 1.00 94.38 96 THR A C 1
ATOM 723 O O . THR A 1 96 ? -0.650 -10.716 -0.976 1.00 94.38 96 THR A O 1
ATOM 726 N N . MET A 1 97 ? -0.327 -10.438 -3.178 1.00 94.75 97 MET A N 1
ATOM 727 C CA . MET A 1 97 ? -1.628 -10.985 -3.576 1.00 94.75 97 MET A CA 1
ATOM 728 C C . MET A 1 97 ? -1.722 -12.491 -3.312 1.00 94.75 97 MET A C 1
ATOM 730 O O . MET A 1 97 ? -2.746 -12.960 -2.833 1.00 94.75 97 MET A O 1
ATOM 734 N N . ALA A 1 98 ? -0.655 -13.244 -3.588 1.00 94.25 98 ALA A N 1
ATOM 735 C CA . ALA A 1 98 ? -0.616 -14.687 -3.349 1.00 94.25 98 ALA A CA 1
ATOM 736 C C . ALA A 1 98 ? -0.685 -15.050 -1.855 1.00 94.25 98 ALA A C 1
ATOM 738 O O . ALA A 1 98 ? -1.196 -16.111 -1.514 1.00 94.25 98 ALA A O 1
ATOM 739 N N . SER A 1 99 ? -0.201 -14.167 -0.978 1.00 94.50 99 SER A N 1
ATOM 740 C CA . SER A 1 99 ? -0.226 -14.326 0.483 1.00 94.50 99 SER A CA 1
ATOM 741 C C . SER A 1 99 ? -1.356 -13.540 1.156 1.00 94.50 99 SER A C 1
ATOM 743 O O . SER A 1 99 ? -1.247 -13.208 2.333 1.00 94.50 99 SER A O 1
ATOM 745 N N . VAL A 1 100 ? -2.422 -13.180 0.430 1.00 94.50 100 VAL A N 1
ATOM 746 C CA . VAL A 1 100 ? -3.493 -12.319 0.965 1.00 94.50 100 VAL A CA 1
ATOM 747 C C . VAL A 1 100 ? -4.191 -12.920 2.190 1.00 94.50 100 VAL A C 1
ATOM 749 O O . VAL A 1 100 ? -4.536 -12.180 3.111 1.00 94.50 100 VAL A O 1
ATOM 752 N N . ASP A 1 101 ? -4.332 -14.246 2.229 1.00 93.44 101 ASP A N 1
ATOM 753 C CA . ASP A 1 101 ? -4.949 -14.977 3.342 1.00 93.44 101 ASP A CA 1
ATOM 754 C C . ASP A 1 101 ? -4.073 -14.988 4.610 1.00 93.44 101 ASP A C 1
ATOM 756 O O . ASP A 1 101 ? -4.589 -15.170 5.713 1.00 93.44 101 ASP A O 1
ATOM 760 N N . ASP A 1 102 ? -2.770 -14.719 4.467 1.00 93.62 102 ASP A N 1
ATOM 761 C CA . ASP A 1 102 ? -1.786 -14.673 5.557 1.00 93.62 102 ASP A CA 1
ATOM 762 C C . ASP A 1 102 ? -1.522 -13.236 6.056 1.00 93.62 102 ASP A C 1
ATOM 764 O O . ASP A 1 102 ? -0.613 -12.996 6.857 1.00 93.62 102 ASP A O 1
ATOM 768 N N . ILE A 1 103 ? -2.276 -12.245 5.564 1.00 94.00 103 ILE A N 1
ATOM 769 C CA . ILE A 1 103 ? -2.085 -10.840 5.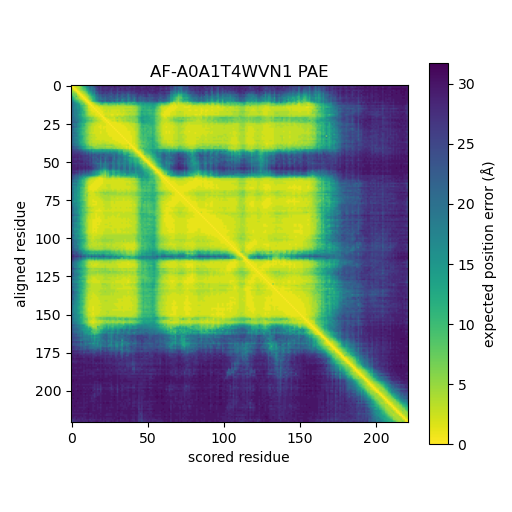937 1.00 94.00 103 ILE A CA 1
ATOM 770 C C . ILE A 1 103 ? -2.722 -10.542 7.299 1.00 94.00 103 ILE A C 1
ATOM 772 O O . ILE A 1 103 ? -3.947 -10.586 7.442 1.00 94.00 103 ILE A O 1
ATOM 776 N N . ASP A 1 104 ? -1.926 -10.046 8.255 1.00 93.69 104 ASP A N 1
ATOM 777 C CA . ASP A 1 104 ? -2.485 -9.384 9.437 1.00 93.69 104 ASP A CA 1
ATOM 778 C C . ASP A 1 104 ? -2.668 -7.875 9.211 1.00 93.69 104 ASP A C 1
ATOM 780 O O . ASP A 1 104 ? -1.912 -7.194 8.512 1.00 93.69 104 ASP A O 1
ATOM 784 N N . VAL A 1 105 ? -3.693 -7.309 9.855 1.00 93.94 105 VAL A N 1
ATOM 785 C CA . VAL A 1 105 ? -3.962 -5.864 9.833 1.00 93.94 105 VAL A CA 1
ATOM 786 C C . VAL A 1 105 ? -3.509 -5.223 11.142 1.00 93.94 105 VAL A C 1
ATOM 788 O O . VAL A 1 105 ? -4.175 -5.303 12.179 1.00 93.94 105 VAL A O 1
ATOM 791 N N . LEU A 1 106 ? -2.403 -4.486 11.079 1.00 93.00 106 LEU A N 1
ATOM 792 C CA . LEU A 1 106 ? -1.861 -3.709 12.186 1.00 93.00 106 LEU A CA 1
ATOM 793 C C . LEU A 1 106 ? -2.545 -2.345 12.284 1.00 93.00 106 LEU A C 1
ATOM 795 O O . LEU A 1 106 ? -2.618 -1.567 11.331 1.00 93.00 106 LEU A O 1
ATOM 799 N N . ARG A 1 107 ? -3.019 -2.009 13.484 1.00 91.94 107 ARG A N 1
ATOM 800 C CA . ARG A 1 107 ? -3.695 -0.736 13.758 1.00 91.94 107 ARG A CA 1
ATOM 801 C C . ARG A 1 107 ? -2.672 0.332 14.127 1.00 91.94 107 ARG A C 1
ATOM 803 O O . ARG A 1 107 ? -2.023 0.239 15.164 1.00 91.94 107 ARG A O 1
ATOM 810 N N . VAL A 1 108 ? -2.605 1.394 13.332 1.00 89.00 108 VAL A N 1
ATOM 811 C CA . VAL A 1 108 ? -1.715 2.536 13.565 1.00 89.00 108 VAL A CA 1
ATOM 812 C C . VAL A 1 108 ? -2.520 3.696 14.149 1.00 89.00 108 VAL A C 1
ATOM 814 O O . VAL A 1 108 ? -3.582 4.061 13.637 1.00 89.00 108 VAL A O 1
ATOM 817 N N . ARG A 1 109 ? -2.031 4.288 15.241 1.00 82.19 109 ARG A N 1
ATOM 818 C CA . ARG A 1 109 ? -2.582 5.525 15.812 1.00 82.19 109 ARG A CA 1
ATOM 819 C C . ARG A 1 109 ? -1.635 6.678 15.508 1.00 82.19 109 ARG A C 1
ATOM 821 O O . ARG A 1 109 ? -0.424 6.530 15.656 1.00 82.19 109 ARG A O 1
ATOM 828 N N . ALA A 1 110 ? -2.187 7.808 15.077 1.00 80.94 110 ALA A N 1
ATOM 829 C CA . ALA A 1 110 ? -1.411 9.029 14.925 1.00 80.94 110 ALA A CA 1
ATOM 830 C C . ALA A 1 110 ? -0.913 9.533 16.285 1.00 80.94 110 ALA A C 1
ATOM 832 O O . ALA A 1 110 ? -1.484 9.225 17.331 1.00 80.94 110 ALA A O 1
ATOM 833 N N . HIS A 1 111 ? 0.120 10.373 16.246 1.00 74.75 111 HIS A N 1
ATOM 834 C CA . HIS A 1 111 ? 0.620 11.076 17.428 1.00 74.75 111 HIS A CA 1
ATOM 835 C C . HIS A 1 111 ? -0.312 12.218 17.879 1.00 74.75 111 HIS A C 1
ATOM 837 O O . HIS A 1 111 ? -0.204 12.673 19.011 1.00 74.75 111 HIS A O 1
ATOM 843 N N . SER A 1 112 ? -1.219 12.682 17.011 1.00 73.12 112 SER A N 1
ATOM 844 C CA . SER A 1 112 ? -2.202 13.736 17.295 1.00 73.12 112 SER A CA 1
ATOM 845 C C . SER A 1 112 ? -3.650 13.242 17.129 1.00 73.12 112 SER A C 1
ATOM 847 O O . SER A 1 112 ? -3.893 12.167 16.577 1.00 73.12 112 SER A O 1
ATOM 849 N N . ALA A 1 113 ? -4.595 14.014 17.686 1.00 67.62 113 ALA A N 1
ATOM 850 C CA . ALA A 1 113 ? -6.004 13.674 17.937 1.00 67.62 113 ALA A CA 1
ATOM 851 C C . ALA A 1 113 ? -6.771 13.055 16.745 1.00 67.62 113 ALA A C 1
ATOM 853 O O . ALA A 1 113 ? -6.393 13.241 15.588 1.00 67.62 113 ALA A O 1
ATOM 854 N N . PRO A 1 114 ? -7.838 12.286 17.040 1.00 68.81 114 PRO A N 1
ATOM 855 C CA . PRO A 1 114 ? -7.940 10.863 16.742 1.00 68.81 114 PRO A CA 1
ATOM 856 C C . PRO A 1 114 ? -7.869 10.591 15.243 1.00 68.81 114 PRO A C 1
ATOM 858 O O . PRO A 1 114 ? -8.861 10.595 14.518 1.00 68.81 114 PRO A O 1
ATOM 861 N N . MET A 1 115 ? -6.652 10.317 14.797 1.00 86.44 115 MET A N 1
ATOM 862 C CA . MET A 1 115 ? -6.366 9.915 13.435 1.00 86.44 115 MET A CA 1
ATOM 863 C C . MET A 1 115 ? -5.907 8.456 13.454 1.00 86.44 115 MET A C 1
ATOM 865 O O . MET A 1 115 ? -4.982 8.061 14.168 1.00 86.44 115 MET A O 1
ATOM 869 N N . HIS A 1 116 ? -6.597 7.634 12.676 1.00 90.50 116 HIS A N 1
ATOM 870 C CA . HIS A 1 116 ? -6.429 6.189 12.615 1.00 90.50 116 HIS A CA 1
ATOM 871 C C . HIS A 1 116 ? -5.842 5.796 11.264 1.00 90.50 116 HIS A C 1
ATOM 873 O O . HIS A 1 116 ? -6.314 6.256 10.238 1.00 90.50 116 HIS A O 1
ATOM 879 N N . ALA A 1 117 ? -4.848 4.926 11.235 1.00 94.06 117 ALA A N 1
ATOM 880 C CA . ALA A 1 117 ? -4.334 4.329 10.010 1.00 94.06 117 ALA A CA 1
ATOM 881 C C . ALA A 1 117 ? -4.155 2.827 10.227 1.00 94.06 117 ALA A C 1
ATOM 883 O O . ALA A 1 117 ? -4.439 2.294 11.306 1.00 94.06 117 ALA A O 1
ATOM 884 N N . TRP A 1 118 ? -3.715 2.136 9.190 1.00 95.31 118 TRP A N 1
ATOM 885 C CA . TRP A 1 118 ? -3.389 0.726 9.258 1.00 95.31 118 TRP A CA 1
ATOM 886 C C . TRP A 1 118 ? -2.146 0.448 8.413 1.00 95.31 118 TRP A C 1
ATOM 888 O O . TRP A 1 118 ? -1.808 1.216 7.506 1.00 95.31 118 TRP A O 1
ATOM 898 N N . ALA A 1 119 ? -1.480 -0.646 8.750 1.00 94.81 119 ALA A N 1
ATOM 899 C CA . ALA A 1 119 ? -0.498 -1.307 7.908 1.00 94.81 119 ALA A CA 1
ATOM 900 C C . ALA A 1 119 ? -0.864 -2.789 7.834 1.00 94.81 119 ALA A C 1
ATOM 902 O O . ALA A 1 119 ? -1.508 -3.308 8.741 1.00 94.81 119 ALA A O 1
ATOM 903 N N . MET A 1 120 ? -0.485 -3.441 6.749 1.00 94.81 120 MET A N 1
ATOM 904 C CA . MET A 1 120 ? -0.673 -4.870 6.547 1.00 94.81 120 MET A CA 1
ATOM 905 C C . MET A 1 120 ? 0.694 -5.529 6.484 1.00 94.81 120 MET A C 1
ATOM 907 O O . MET A 1 120 ? 1.590 -5.021 5.800 1.00 94.81 120 MET A O 1
ATOM 911 N N . ASN A 1 121 ? 0.859 -6.620 7.214 1.00 92.69 121 ASN A N 1
ATOM 912 C CA . ASN A 1 121 ? 2.088 -7.395 7.275 1.00 92.69 121 ASN A CA 1
ATOM 913 C C . ASN A 1 121 ? 1.848 -8.826 6.798 1.00 92.69 121 ASN A C 1
ATOM 915 O O . ASN A 1 121 ? 0.776 -9.379 6.994 1.00 92.69 121 ASN A O 1
ATOM 919 N N . VAL A 1 122 ? 2.888 -9.398 6.202 1.00 88.00 122 VAL A N 1
ATOM 920 C CA . VAL A 1 122 ? 3.000 -10.822 5.874 1.00 88.00 122 VAL A CA 1
ATOM 921 C C . VAL A 1 122 ? 4.260 -11.302 6.577 1.00 88.00 122 VAL A C 1
ATOM 923 O O . VAL A 1 122 ? 5.304 -10.656 6.439 1.00 88.00 122 VAL A O 1
ATOM 926 N N . ASP A 1 123 ? 4.156 -12.353 7.389 1.00 85.44 123 ASP A N 1
ATOM 927 C CA . ASP A 1 123 ? 5.268 -12.895 8.187 1.00 85.44 123 ASP A CA 1
ATOM 928 C C . ASP A 1 123 ? 5.988 -11.833 9.034 1.00 85.44 123 ASP A C 1
ATOM 930 O O . ASP A 1 123 ? 7.214 -11.757 9.117 1.00 85.44 123 ASP A O 1
ATOM 934 N N . GLY A 1 124 ? 5.211 -10.928 9.632 1.00 81.88 124 GLY A N 1
ATOM 935 C CA . GLY A 1 124 ? 5.752 -9.831 10.432 1.00 81.88 124 GLY A CA 1
ATOM 936 C C . GLY A 1 124 ? 6.339 -8.670 9.622 1.00 81.88 124 GLY A C 1
ATOM 937 O O . GLY A 1 124 ? 6.578 -7.621 10.207 1.00 81.88 124 GLY A O 1
ATOM 938 N N . VAL A 1 125 ? 6.501 -8.771 8.301 1.00 83.88 125 VAL A N 1
ATOM 939 C CA . VAL A 1 125 ? 7.052 -7.693 7.462 1.00 83.88 125 VAL A CA 1
ATOM 940 C C . VAL A 1 125 ? 5.925 -6.819 6.904 1.00 83.88 125 VAL A C 1
ATOM 942 O O . VAL A 1 125 ? 5.058 -7.339 6.201 1.00 83.88 125 VAL A O 1
ATOM 945 N N . PRO A 1 126 ? 5.906 -5.492 7.147 1.00 89.19 126 PRO A N 1
ATOM 946 C CA . PRO A 1 126 ? 4.922 -4.603 6.545 1.00 89.19 126 PRO A CA 1
ATOM 947 C C . PRO A 1 126 ? 5.057 -4.621 5.021 1.00 89.19 126 PRO A C 1
ATOM 949 O O . PRO A 1 126 ? 6.113 -4.290 4.483 1.00 89.19 126 PRO A O 1
ATOM 952 N N . ARG A 1 127 ? 3.979 -4.984 4.326 1.00 92.31 127 ARG A N 1
ATOM 953 C CA . ARG A 1 127 ? 3.897 -5.010 2.857 1.00 92.31 127 ARG A CA 1
ATOM 954 C C . ARG A 1 127 ? 3.100 -3.850 2.298 1.00 92.31 127 ARG A C 1
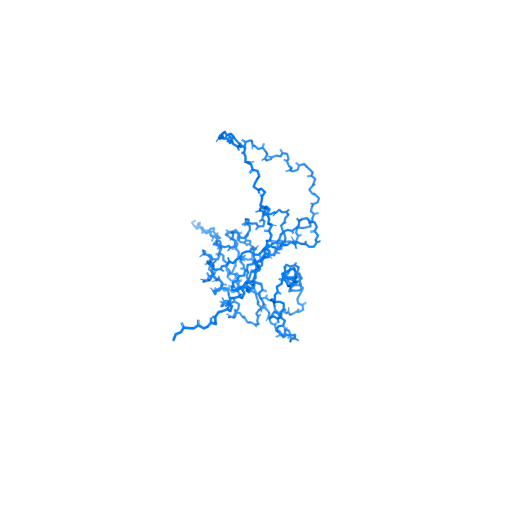ATOM 956 O O . ARG A 1 127 ? 3.402 -3.365 1.214 1.00 92.31 127 ARG A O 1
ATOM 963 N N . LEU A 1 128 ? 2.127 -3.363 3.059 1.00 95.19 128 LEU A N 1
ATOM 964 C CA . LEU A 1 128 ? 1.136 -2.395 2.609 1.00 95.19 128 LEU A CA 1
ATOM 965 C C . LEU A 1 128 ? 0.836 -1.382 3.703 1.00 95.19 128 LEU A C 1
ATOM 967 O O . LEU A 1 128 ? 0.794 -1.712 4.890 1.00 95.19 128 LEU A O 1
ATOM 971 N N . ILE A 1 129 ? 0.572 -0.149 3.294 1.00 95.75 129 ILE A N 1
ATOM 972 C CA . ILE A 1 129 ? 0.137 0.918 4.187 1.00 95.75 129 ILE A CA 1
ATOM 973 C C . ILE A 1 129 ? -1.050 1.672 3.604 1.00 95.75 129 ILE A C 1
ATOM 975 O O . ILE A 1 129 ? -1.194 1.831 2.389 1.00 95.75 129 ILE A O 1
ATOM 979 N N . ALA A 1 130 ? -1.881 2.206 4.496 1.00 95.00 130 ALA A N 1
ATOM 980 C CA . ALA A 1 130 ? -2.876 3.192 4.109 1.00 95.00 130 ALA A CA 1
ATOM 981 C C . ALA A 1 130 ? -2.201 4.421 3.474 1.00 95.00 130 ALA A C 1
ATOM 983 O O . ALA A 1 130 ? -1.146 4.863 3.916 1.00 95.00 130 ALA A O 1
ATOM 984 N N . LEU A 1 131 ? -2.846 5.059 2.498 1.00 92.00 131 LEU A N 1
ATOM 985 C CA . LEU A 1 131 ? -2.335 6.319 1.925 1.00 92.00 131 LEU A CA 1
ATOM 986 C C . LEU A 1 131 ? -2.600 7.549 2.807 1.00 92.00 131 LEU A C 1
ATOM 988 O O . LEU A 1 131 ? -2.128 8.651 2.518 1.00 92.00 131 LEU A O 1
ATOM 992 N N . ARG A 1 132 ? -3.409 7.392 3.860 1.00 89.94 132 ARG A N 1
ATOM 993 C CA . ARG A 1 132 ? -3.859 8.483 4.728 1.00 89.94 132 ARG A CA 1
ATOM 994 C C . ARG A 1 132 ? -4.294 7.980 6.095 1.00 89.94 132 ARG A C 1
ATOM 996 O O . ARG A 1 132 ? -4.578 6.801 6.289 1.00 89.94 132 ARG A O 1
ATOM 1003 N N . TYR A 1 133 ? -4.440 8.935 7.002 1.00 92.00 133 TYR A N 1
ATOM 1004 C CA . TYR A 1 133 ? -5.173 8.752 8.241 1.00 92.00 133 TYR A CA 1
ATOM 1005 C C . TYR A 1 133 ? -6.681 8.963 8.040 1.00 92.00 133 TYR A C 1
ATOM 1007 O O . TYR A 1 133 ? -7.122 9.704 7.158 1.00 92.00 133 TYR A O 1
ATOM 1015 N N . PHE A 1 134 ? -7.463 8.310 8.889 1.00 91.94 134 PHE A N 1
ATOM 1016 C CA . PHE A 1 134 ? -8.917 8.310 8.930 1.00 91.94 134 PHE A CA 1
ATOM 1017 C C . PHE A 1 134 ? -9.392 8.899 10.252 1.00 91.94 134 PHE A C 1
ATOM 1019 O O . PHE A 1 134 ? -8.827 8.612 11.304 1.00 91.94 134 PHE A O 1
ATOM 1026 N N . THR A 1 135 ? -10.476 9.665 10.210 1.00 92.31 135 THR A N 1
ATOM 1027 C CA . THR A 1 135 ? -11.055 10.321 11.392 1.00 92.31 135 THR A CA 1
ATOM 1028 C C . THR A 1 135 ? -11.776 9.359 12.334 1.00 92.31 135 THR A C 1
ATOM 1030 O O . THR A 1 135 ? -12.055 9.709 13.473 1.00 92.31 135 THR A O 1
ATOM 1033 N N . THR A 1 136 ? -12.104 8.144 11.878 1.00 92.56 136 THR A N 1
ATOM 1034 C CA . THR A 1 136 ? -12.781 7.135 12.700 1.00 92.56 136 THR A CA 1
ATOM 1035 C C . THR A 1 136 ? -12.208 5.741 12.471 1.00 92.56 136 THR A C 1
ATOM 1037 O O . THR A 1 136 ? -11.740 5.401 11.380 1.00 92.56 136 THR A O 1
ATOM 1040 N N . VAL A 1 137 ? -12.313 4.900 13.501 1.00 93.44 137 VAL A N 1
ATOM 1041 C CA . VAL A 1 137 ? -11.974 3.469 13.453 1.00 93.44 137 VAL A CA 1
ATOM 1042 C C . VAL A 1 137 ? -12.751 2.746 12.348 1.00 93.44 137 VAL A C 1
ATOM 1044 O O . VAL A 1 137 ? -12.171 1.975 11.590 1.00 93.44 137 VAL A O 1
ATOM 1047 N N . ARG A 1 138 ? -14.042 3.061 12.189 1.00 95.12 138 ARG A N 1
ATOM 1048 C CA . ARG A 1 138 ? -14.903 2.455 11.165 1.00 95.12 138 ARG A CA 1
ATOM 1049 C C . ARG A 1 138 ? -14.416 2.748 9.744 1.00 95.12 138 ARG A C 1
ATOM 1051 O O . ARG A 1 138 ? -14.440 1.858 8.899 1.00 95.12 138 ARG A O 1
ATOM 1058 N N . LEU A 1 139 ? -13.975 3.980 9.468 1.00 94.69 139 LEU A N 1
ATOM 1059 C CA . LEU A 1 139 ? -13.433 4.345 8.153 1.00 94.69 139 LEU A CA 1
ATOM 1060 C C . LEU A 1 139 ? -12.096 3.653 7.876 1.00 94.69 139 LEU A C 1
ATOM 1062 O O . LEU A 1 139 ? -11.889 3.187 6.756 1.00 94.69 139 LEU A O 1
ATOM 1066 N N . ARG A 1 140 ? -11.228 3.547 8.892 1.00 95.25 140 ARG A N 1
ATOM 1067 C CA . ARG A 1 140 ? -9.985 2.770 8.809 1.00 95.25 140 ARG A CA 1
ATOM 1068 C C . ARG A 1 140 ? -10.280 1.316 8.438 1.00 95.25 140 ARG A C 1
ATOM 1070 O O . ARG A 1 140 ? -9.723 0.829 7.462 1.00 95.25 140 ARG A O 1
ATOM 1077 N N . ASP A 1 141 ? -11.164 0.654 9.182 1.00 95.81 141 ASP A N 1
ATOM 1078 C CA . ASP A 1 141 ? -11.448 -0.776 8.999 1.00 95.81 141 ASP A CA 1
ATOM 1079 C C . ASP A 1 141 ? -12.126 -1.055 7.656 1.00 95.81 141 ASP A C 1
ATOM 1081 O O . ASP A 1 141 ? -11.752 -1.991 6.956 1.00 95.81 141 ASP A O 1
ATOM 1085 N N . ARG A 1 142 ? -13.050 -0.184 7.225 1.00 96.12 142 ARG A N 1
ATOM 1086 C CA . ARG A 1 142 ? -13.660 -0.279 5.891 1.00 96.12 142 ARG A CA 1
ATOM 1087 C C . ARG A 1 142 ? -12.623 -0.139 4.779 1.00 96.12 142 ARG A C 1
ATOM 1089 O O . ARG A 1 142 ? -12.711 -0.838 3.773 1.00 96.12 142 ARG A O 1
ATOM 1096 N N . ASN A 1 143 ? -11.670 0.781 4.93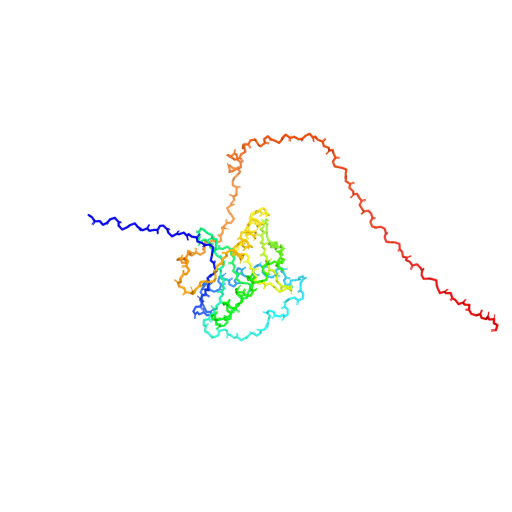0 1.00 96.31 143 ASN A N 1
ATOM 1097 C CA . ASN A 1 143 ? -10.611 0.952 3.945 1.00 96.31 143 ASN A CA 1
ATOM 1098 C C . ASN A 1 143 ? -9.669 -0.259 3.910 1.00 96.31 143 ASN A C 1
ATOM 1100 O O . ASN A 1 143 ? -9.395 -0.730 2.814 1.00 96.31 143 ASN A O 1
ATOM 1104 N N . ALA A 1 144 ? -9.256 -0.795 5.063 1.00 96.69 144 ALA A N 1
ATOM 1105 C CA . ALA A 1 144 ? -8.448 -2.014 5.127 1.00 96.69 144 ALA A CA 1
ATOM 1106 C C . ALA A 1 144 ? -9.166 -3.206 4.468 1.00 96.69 144 ALA A C 1
ATOM 1108 O O . ALA A 1 144 ? -8.597 -3.860 3.603 1.00 96.69 144 ALA A O 1
ATOM 1109 N N . ALA A 1 145 ? -10.448 -3.424 4.777 1.00 95.69 145 ALA A N 1
ATOM 1110 C CA . ALA A 1 145 ? -11.248 -4.476 4.145 1.00 95.69 145 ALA A CA 1
ATOM 1111 C C . ALA A 1 145 ? -11.374 -4.290 2.622 1.00 95.69 145 ALA A C 1
ATOM 1113 O O . ALA A 1 145 ? -11.322 -5.257 1.871 1.00 95.69 145 ALA A O 1
ATOM 1114 N N . SER A 1 146 ? -11.490 -3.041 2.154 1.00 94.94 146 SER A N 1
ATOM 1115 C CA . SER A 1 146 ? -11.522 -2.747 0.714 1.00 94.94 146 SER A CA 1
ATOM 1116 C C . SER A 1 146 ? -10.195 -3.076 0.028 1.00 94.94 146 SER A C 1
ATOM 1118 O O . SER A 1 146 ? -10.202 -3.420 -1.145 1.00 94.94 146 SER A O 1
ATOM 1120 N N . VAL A 1 147 ? -9.067 -2.964 0.738 1.00 96.44 147 VAL A N 1
ATOM 1121 C CA . VAL A 1 147 ? -7.751 -3.359 0.220 1.00 96.44 147 VAL A CA 1
ATOM 1122 C C . VAL A 1 147 ? -7.606 -4.874 0.189 1.00 96.44 147 VAL A C 1
ATOM 1124 O O . VAL A 1 147 ? -7.127 -5.388 -0.807 1.00 96.44 147 VAL A O 1
ATOM 1127 N N . LEU A 1 148 ? -8.066 -5.601 1.209 1.00 95.75 148 LEU A N 1
ATOM 1128 C CA . LEU A 1 148 ? -8.043 -7.070 1.176 1.00 95.75 148 LEU A CA 1
ATOM 1129 C C . LEU A 1 148 ? -8.878 -7.617 0.012 1.00 95.75 148 LEU A C 1
ATOM 1131 O O . LEU A 1 148 ? -8.382 -8.412 -0.777 1.00 95.75 148 LEU A O 1
ATOM 1135 N N . ALA A 1 149 ? -10.100 -7.106 -0.173 1.00 93.50 149 ALA A N 1
ATOM 1136 C CA . ALA A 1 149 ? -10.918 -7.445 -1.340 1.00 93.50 149 ALA A CA 1
ATOM 1137 C C . ALA A 1 149 ? -10.210 -7.083 -2.658 1.00 93.50 149 ALA A C 1
ATOM 1139 O O . ALA A 1 149 ? -10.264 -7.826 -3.632 1.00 93.50 149 ALA A O 1
ATOM 1140 N N . ALA A 1 150 ? -9.497 -5.953 -2.677 1.00 93.31 150 ALA A N 1
ATOM 1141 C CA . ALA A 1 150 ? -8.728 -5.537 -3.836 1.00 93.31 150 ALA A CA 1
ATOM 1142 C C . ALA A 1 150 ? -7.550 -6.466 -4.166 1.00 93.31 150 ALA A C 1
ATOM 1144 O O . ALA A 1 150 ? -7.218 -6.623 -5.335 1.00 93.31 150 ALA A O 1
ATOM 1145 N N . LEU A 1 151 ? -6.912 -7.058 -3.159 1.00 94.12 151 LEU A N 1
ATOM 1146 C CA . LEU A 1 151 ? -5.815 -8.005 -3.349 1.00 94.12 151 LEU A CA 1
ATOM 1147 C C . LEU A 1 151 ? -6.318 -9.372 -3.822 1.00 94.12 151 LEU A C 1
ATOM 1149 O O . LEU A 1 151 ? -5.643 -9.991 -4.636 1.00 94.12 151 LEU A O 1
ATOM 1153 N N . HIS A 1 152 ? -7.499 -9.805 -3.366 1.00 93.44 152 HIS A N 1
ATOM 1154 C CA . HIS A 1 152 ? -8.134 -11.040 -3.837 1.00 93.44 152 HIS A CA 1
ATOM 1155 C C . HIS A 1 152 ? -8.580 -10.958 -5.302 1.00 93.44 152 HIS A C 1
ATOM 1157 O O . HIS A 1 152 ? -8.280 -11.852 -6.087 1.00 93.44 152 HIS A O 1
ATOM 1163 N N . ASP A 1 153 ? -9.296 -9.891 -5.665 1.00 89.31 153 ASP A N 1
ATOM 1164 C CA . ASP A 1 153 ? -9.975 -9.794 -6.967 1.00 89.31 153 ASP A CA 1
ATOM 1165 C C . ASP A 1 153 ? -9.199 -8.963 -8.002 1.00 89.31 153 ASP A C 1
ATOM 1167 O O . ASP A 1 153 ? -9.608 -8.839 -9.162 1.00 89.31 153 ASP A O 1
ATOM 1171 N N . GLY A 1 154 ? -8.131 -8.294 -7.567 1.00 86.19 154 GLY A N 1
ATOM 1172 C CA . GLY A 1 154 ? -7.370 -7.362 -8.386 1.00 86.19 154 GLY A CA 1
ATOM 1173 C C . GLY A 1 154 ? -6.455 -8.045 -9.394 1.00 86.19 154 GLY A C 1
ATOM 1174 O O . GLY A 1 154 ? -6.233 -9.251 -9.379 1.00 86.19 154 GLY A O 1
ATOM 1175 N N . MET A 1 155 ? -5.877 -7.229 -10.269 1.00 88.62 155 MET A N 1
ATOM 1176 C CA . MET A 1 155 ? -4.783 -7.628 -11.150 1.00 88.62 155 MET A CA 1
ATOM 1177 C C . MET A 1 155 ? -3.678 -6.580 -11.098 1.00 88.62 155 MET A C 1
ATOM 1179 O O . MET A 1 155 ? -3.960 -5.390 -10.916 1.00 88.62 155 MET A O 1
ATOM 1183 N N . VAL A 1 156 ? -2.434 -7.022 -11.270 1.00 87.88 156 VAL A N 1
ATOM 1184 C CA . VAL A 1 156 ? -1.306 -6.113 -11.472 1.00 87.88 156 VAL A CA 1
ATOM 1185 C C . VAL A 1 156 ? -1.335 -5.635 -12.918 1.00 87.88 156 VAL A C 1
ATOM 1187 O O . VAL A 1 156 ? -1.472 -6.435 -13.842 1.00 87.88 156 VAL A O 1
ATOM 1190 N N . VAL A 1 157 ? -1.274 -4.322 -13.098 1.00 85.62 157 VAL A N 1
ATOM 1191 C CA . VAL A 1 157 ? -1.352 -3.648 -14.392 1.00 85.62 157 VAL A CA 1
ATOM 1192 C C . VAL A 1 157 ? -0.003 -2.974 -14.665 1.00 85.62 157 VAL A C 1
ATOM 1194 O O . VAL A 1 157 ? 0.565 -2.387 -13.734 1.00 85.62 157 VAL A O 1
ATOM 1197 N N . PRO A 1 158 ? 0.514 -3.033 -15.907 1.00 68.38 158 PRO A N 1
ATOM 1198 C CA . PRO A 1 158 ? 1.745 -2.348 -16.278 1.00 68.38 158 PRO A CA 1
ATOM 1199 C C . PRO A 1 158 ? 1.683 -0.838 -15.993 1.00 68.38 158 PRO A C 1
ATOM 1201 O O . PRO A 1 158 ? 0.600 -0.236 -16.033 1.00 68.38 158 PRO A O 1
ATOM 1204 N N . PRO A 1 159 ? 2.828 -0.187 -15.734 1.00 65.25 159 PRO A N 1
ATOM 1205 C CA . PRO A 1 159 ? 2.881 1.262 -15.608 1.00 65.25 159 PRO A CA 1
ATOM 1206 C C . PRO A 1 159 ? 2.377 1.927 -16.897 1.00 65.25 159 PRO A C 1
ATOM 1208 O O . PRO A 1 159 ? 2.809 1.599 -17.997 1.00 65.25 159 PRO A O 1
ATOM 1211 N N . GLY A 1 160 ? 1.447 2.873 -16.752 1.00 60.06 160 GLY A N 1
ATOM 1212 C CA . GLY A 1 160 ? 0.812 3.582 -17.872 1.00 60.06 160 GLY A CA 1
ATOM 1213 C C . GLY A 1 160 ? -0.566 3.050 -18.281 1.00 60.06 160 GLY A C 1
ATOM 1214 O O . GLY A 1 160 ? -1.354 3.824 -18.821 1.00 60.06 160 GLY A O 1
ATOM 1215 N N . ASP A 1 161 ? -0.901 1.803 -17.934 1.00 59.88 161 ASP A N 1
ATOM 1216 C CA . ASP A 1 161 ? -2.219 1.194 -18.201 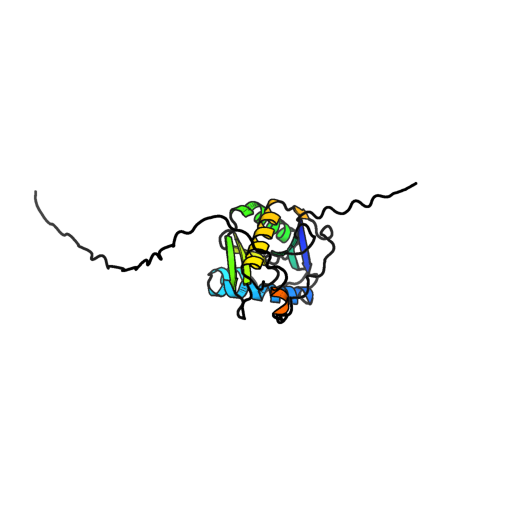1.00 59.88 161 ASP A CA 1
ATOM 1217 C C . ASP A 1 161 ? -3.181 1.281 -16.996 1.00 59.88 161 ASP A C 1
ATOM 1219 O O . ASP A 1 161 ? -4.353 0.893 -17.068 1.00 59.88 161 ASP A O 1
ATOM 1223 N N . GLY A 1 162 ? -2.704 1.812 -15.866 1.00 55.72 162 GLY A N 1
ATOM 1224 C CA . GLY A 1 162 ? -3.524 2.102 -14.692 1.00 55.72 162 GLY A CA 1
ATOM 1225 C C . GLY A 1 162 ? -4.565 3.207 -14.943 1.00 55.72 162 GLY A C 1
ATOM 1226 O O . GLY A 1 162 ? -4.433 3.999 -15.881 1.00 55.72 162 GLY A O 1
ATOM 1227 N N . PRO A 1 163 ? -5.618 3.315 -14.103 1.00 57.22 163 PRO A N 1
ATOM 1228 C CA . PRO A 1 163 ? -6.551 4.436 -14.185 1.00 57.22 163 PRO A CA 1
ATOM 1229 C C . PRO A 1 163 ? -5.762 5.756 -14.150 1.00 57.22 163 PRO A C 1
ATOM 1231 O O . PRO A 1 163 ? -4.842 5.874 -13.336 1.00 57.22 163 PRO A O 1
ATOM 1234 N N . PRO A 1 164 ? -6.095 6.738 -15.018 1.00 50.94 164 PRO A N 1
ATOM 1235 C CA . PRO A 1 164 ? -5.292 7.944 -15.200 1.00 50.94 164 PRO A CA 1
ATOM 1236 C C . PRO A 1 164 ? -5.028 8.556 -13.838 1.00 50.94 164 PRO A C 1
ATOM 1238 O O . PRO A 1 164 ? -6.001 8.761 -13.110 1.00 50.94 164 PRO A O 1
ATOM 1241 N N . HIS A 1 165 ? -3.747 8.786 -13.509 1.00 48.88 165 HIS A N 1
ATOM 1242 C CA . HIS A 1 165 ? -3.269 9.243 -12.205 1.00 48.88 165 HIS A CA 1
ATOM 1243 C C . HIS A 1 165 ? -4.190 10.334 -11.651 1.00 48.88 165 HIS A 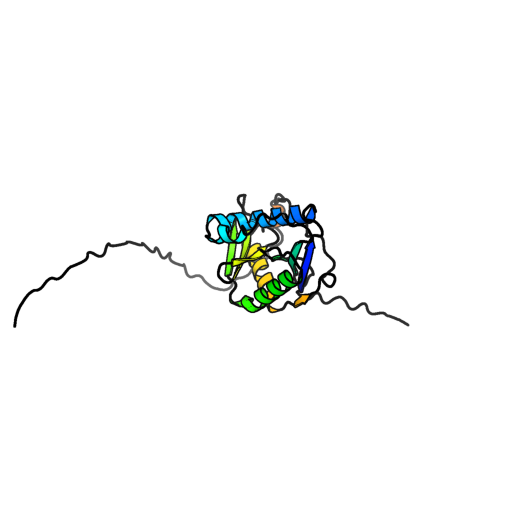C 1
ATOM 1245 O O . HIS A 1 165 ? -3.992 11.530 -11.883 1.00 48.88 165 HIS A O 1
ATOM 1251 N N . GLN A 1 166 ? -5.227 9.949 -10.906 1.00 45.03 166 GLN A N 1
ATOM 1252 C CA . GLN A 1 166 ? -5.976 10.909 -10.131 1.00 45.03 166 GLN A CA 1
ATOM 1253 C C . GLN A 1 166 ? -5.013 11.248 -9.024 1.00 45.03 166 GLN A C 1
ATOM 1255 O O . GLN A 1 166 ? -4.849 10.460 -8.089 1.00 45.03 166 GLN A O 1
ATOM 1260 N N . ARG A 1 167 ? -4.323 12.387 -9.209 1.00 43.28 167 ARG A N 1
ATOM 1261 C CA . ARG A 1 167 ? -3.518 13.061 -8.194 1.00 43.28 167 ARG A CA 1
ATOM 1262 C C . ARG A 1 167 ? -4.152 12.728 -6.862 1.00 43.28 167 ARG A C 1
ATOM 1264 O O . ARG A 1 167 ? -5.324 13.063 -6.658 1.00 43.28 167 ARG A O 1
ATOM 1271 N N . MET A 1 168 ? -3.408 11.991 -6.036 1.00 45.16 168 MET A N 1
ATOM 1272 C CA . MET A 1 168 ? -3.849 11.609 -4.704 1.00 45.16 168 MET A CA 1
ATOM 1273 C C . MET A 1 168 ? -4.621 12.785 -4.104 1.00 45.16 168 MET A C 1
ATOM 1275 O O . MET A 1 168 ? -4.103 13.909 -4.140 1.00 45.16 168 MET A O 1
ATOM 1279 N N . PRO A 1 169 ? -5.849 12.576 -3.598 1.00 42.00 169 PRO A N 1
ATOM 1280 C CA . PRO A 1 169 ? -6.587 13.669 -3.000 1.00 42.00 169 PRO A CA 1
ATOM 1281 C C . PRO A 1 169 ? -5.689 14.292 -1.926 1.00 42.00 169 PRO A C 1
ATOM 1283 O O . PRO A 1 169 ? -5.058 13.536 -1.172 1.00 42.00 169 PRO A O 1
ATOM 1286 N N . PRO A 1 170 ? -5.582 15.632 -1.870 1.00 39.25 170 PRO A N 1
ATOM 1287 C CA . PRO A 1 170 ? -4.763 16.292 -0.868 1.00 39.25 170 PRO A CA 1
ATOM 1288 C C . PRO A 1 170 ? -5.133 15.748 0.517 1.00 39.25 170 PRO A C 1
ATOM 1290 O O . PRO A 1 170 ? -6.291 15.348 0.722 1.00 39.25 170 PRO A O 1
ATOM 1293 N N . PRO A 1 171 ? -4.173 15.680 1.462 1.00 43.16 171 PRO A N 1
ATOM 1294 C CA . PRO A 1 171 ? -4.495 15.296 2.826 1.00 43.16 171 PRO A CA 1
ATOM 1295 C C . PRO A 1 171 ? -5.703 16.118 3.257 1.00 43.16 171 PRO A C 1
ATOM 1297 O O . PRO A 1 171 ? -5.731 17.332 3.049 1.00 43.16 171 PRO A O 1
ATOM 1300 N N . LEU A 1 172 ? -6.731 15.447 3.781 1.00 45.78 172 LEU A N 1
ATOM 1301 C CA . LEU A 1 172 ? -7.860 16.159 4.354 1.00 45.78 172 LEU A CA 1
ATOM 1302 C C . LEU A 1 172 ? -7.266 17.038 5.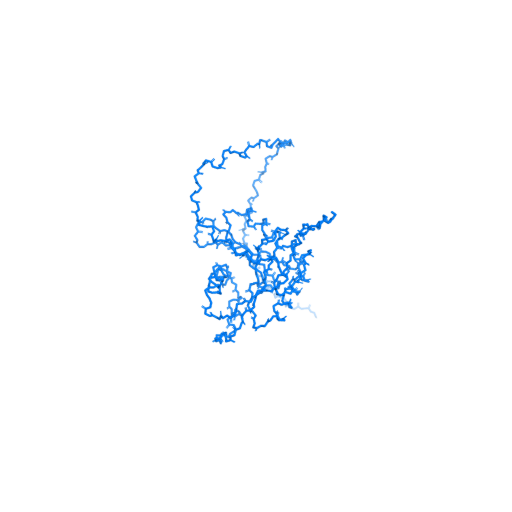450 1.00 45.78 172 LEU A C 1
ATOM 1304 O O . LEU A 1 172 ? -6.839 16.523 6.487 1.00 45.78 172 LEU A O 1
ATOM 1308 N N . SER A 1 173 ? -7.204 18.350 5.210 1.00 40.41 173 SER A N 1
ATOM 1309 C CA . SER A 1 173 ? -7.048 19.312 6.291 1.00 40.41 173 SER A CA 1
ATOM 1310 C C . SER A 1 173 ? -8.070 18.912 7.349 1.00 40.41 173 SER A C 1
ATOM 1312 O O . SER A 1 173 ? -9.190 18.551 6.963 1.00 40.41 173 SER A O 1
ATOM 1314 N N . PRO A 1 174 ? -7.723 18.909 8.646 1.00 39.97 174 PRO A N 1
ATOM 1315 C CA . PRO A 1 174 ? -8.699 18.660 9.690 1.00 39.97 174 PRO A CA 1
ATOM 1316 C C . PRO A 1 174 ? -9.773 19.743 9.569 1.00 39.97 174 PRO A C 1
ATOM 1318 O O . PRO A 1 174 ? -9.631 20.848 10.084 1.00 39.97 174 PRO A O 1
ATOM 1321 N N . ARG A 1 175 ? -10.830 19.461 8.802 1.00 39.22 175 ARG A N 1
ATOM 1322 C CA . ARG A 1 175 ? -12.025 20.284 8.783 1.00 39.22 175 ARG A CA 1
ATOM 1323 C C . ARG A 1 175 ? -12.534 20.204 10.209 1.00 39.22 175 ARG A C 1
ATOM 1325 O O . ARG A 1 175 ? -12.792 19.103 10.696 1.00 39.22 175 ARG A O 1
ATOM 1332 N N . ARG A 1 176 ? -12.623 21.356 10.880 1.00 41.47 176 ARG A N 1
ATOM 1333 C CA . ARG A 1 176 ? -13.476 21.485 12.060 1.00 41.47 176 ARG A CA 1
ATOM 1334 C C . ARG A 1 176 ? -14.826 20.935 11.626 1.00 41.47 176 ARG A C 1
ATOM 1336 O O . ARG A 1 176 ? -15.441 21.482 10.715 1.00 41.47 176 ARG A O 1
ATOM 1343 N N . ILE A 1 177 ? -15.199 19.789 12.180 1.00 40.41 177 ILE A N 1
ATOM 1344 C CA . ILE A 1 177 ? -16.559 19.292 12.067 1.00 40.41 177 ILE A CA 1
ATOM 1345 C C . ILE A 1 177 ? -17.359 20.326 12.852 1.00 40.41 177 ILE A C 1
ATOM 1347 O O . ILE A 1 177 ? -17.268 20.367 14.073 1.00 40.41 177 ILE A O 1
ATOM 1351 N N . THR A 1 178 ? -18.002 21.258 12.154 1.00 41.41 178 THR A N 1
ATOM 1352 C CA . THR A 1 178 ? -19.118 21.990 12.739 1.00 41.41 178 THR A CA 1
ATOM 1353 C C . THR A 1 178 ? -20.236 20.976 12.939 1.00 41.41 178 THR A C 1
ATOM 1355 O O . THR A 1 178 ? -20.484 20.144 12.061 1.00 41.41 178 THR A O 1
ATOM 1358 N N . ASP A 1 179 ? -20.852 21.014 14.117 1.00 43.94 179 ASP A N 1
ATOM 1359 C CA . ASP A 1 179 ? -21.834 20.037 14.603 1.00 43.94 179 ASP A CA 1
ATOM 1360 C C . ASP A 1 179 ? -23.065 19.859 13.685 1.00 43.94 179 ASP A C 1
ATOM 1362 O O . ASP A 1 179 ? -23.810 18.891 13.827 1.00 43.94 179 ASP A O 1
ATOM 1366 N N . ASP A 1 180 ? -23.234 20.709 12.670 1.00 37.81 180 ASP A N 1
ATOM 1367 C CA . ASP A 1 180 ? -24.369 20.693 11.741 1.00 37.81 180 ASP A CA 1
ATOM 1368 C C . ASP A 1 180 ? -24.442 19.467 10.809 1.00 37.81 180 ASP A C 1
ATOM 1370 O O . ASP A 1 180 ? -25.514 19.151 10.302 1.00 37.81 180 ASP A O 1
ATOM 1374 N N . LEU A 1 181 ? -23.352 18.714 10.594 1.00 38.47 181 LEU A N 1
ATOM 1375 C CA . LEU A 1 181 ? -23.375 17.522 9.718 1.00 38.47 181 LEU A CA 1
ATOM 1376 C C . LEU A 1 181 ? -23.768 16.212 10.427 1.00 38.47 181 LEU A C 1
ATOM 1378 O O . LEU A 1 181 ? -23.822 15.161 9.783 1.00 38.47 181 LEU A O 1
ATOM 1382 N N . LEU A 1 182 ? -24.052 16.247 11.733 1.00 43.16 182 LEU A N 1
ATOM 1383 C CA . LEU A 1 182 ? -24.540 15.084 12.489 1.00 43.16 182 LEU A CA 1
ATOM 1384 C C . LEU A 1 182 ? -26.075 14.978 12.530 1.00 43.16 182 LEU A C 1
ATOM 1386 O O . LEU A 1 182 ? -26.588 13.941 12.948 1.00 43.16 182 LEU A O 1
ATOM 1390 N N . ALA A 1 183 ? -26.808 15.994 12.061 1.00 37.09 183 ALA A N 1
ATOM 1391 C CA . ALA A 1 183 ? -28.267 16.035 12.175 1.00 37.09 183 ALA A CA 1
ATOM 1392 C C . ALA A 1 183 ? -29.036 15.327 11.036 1.00 37.09 183 ALA A C 1
ATOM 1394 O O . ALA A 1 183 ? -30.185 14.949 11.242 1.00 37.09 183 ALA A O 1
ATOM 1395 N N . GLU A 1 184 ? -28.440 15.080 9.861 1.00 38.00 184 GLU A N 1
ATOM 1396 C CA . GLU A 1 184 ? -29.219 14.685 8.665 1.00 38.00 184 GLU A CA 1
ATOM 1397 C C . GLU A 1 184 ? -29.170 13.201 8.245 1.00 38.00 184 GLU A C 1
ATOM 1399 O O . GLU A 1 184 ? -29.792 12.826 7.255 1.00 38.00 184 GLU A O 1
ATOM 1404 N N . VAL A 1 185 ? -28.501 12.305 8.985 1.00 36.78 185 VAL A N 1
ATOM 1405 C CA . VAL A 1 185 ? -28.467 10.857 8.634 1.00 36.78 185 VAL A CA 1
ATOM 1406 C C . VAL A 1 185 ? -28.891 9.951 9.799 1.00 36.78 185 VAL A C 1
ATOM 1408 O O . VAL A 1 185 ? -28.565 8.766 9.847 1.00 36.78 185 VAL A O 1
ATOM 1411 N N . ALA A 1 186 ? -29.657 10.485 10.750 1.00 36.62 186 ALA A N 1
ATOM 1412 C CA . ALA A 1 186 ? -30.269 9.708 11.827 1.00 36.62 186 ALA A CA 1
ATOM 1413 C C . ALA A 1 186 ? -31.706 9.292 11.461 1.00 36.62 186 ALA A C 1
ATOM 1415 O O . ALA A 1 186 ? -32.679 9.731 12.065 1.00 36.62 186 ALA A O 1
ATOM 1416 N N . GLY A 1 187 ? -31.845 8.414 10.465 1.00 33.91 187 GLY A N 1
ATOM 1417 C CA . GLY A 1 187 ? -33.059 7.607 10.329 1.00 33.91 187 GLY A CA 1
ATOM 1418 C C . GLY A 1 187 ? -33.053 6.480 11.376 1.00 33.91 187 GLY A C 1
ATOM 1419 O O . GLY A 1 187 ? -32.017 5.828 11.540 1.00 33.91 187 GLY A O 1
ATOM 1420 N N . PRO A 1 188 ? -34.155 6.215 12.102 1.00 33.06 188 PRO A N 1
ATOM 1421 C CA . PRO A 1 188 ? -34.163 5.220 13.168 1.00 33.06 188 PRO A CA 1
ATOM 1422 C C . PRO A 1 188 ? -34.121 3.797 12.595 1.00 33.06 188 PRO A C 1
ATOM 1424 O O . PRO A 1 188 ? -35.079 3.313 11.991 1.00 33.06 188 PRO A O 1
ATOM 1427 N N . LEU A 1 189 ? -33.015 3.090 12.835 1.00 34.44 189 LEU A N 1
ATOM 1428 C CA . LEU A 1 189 ? -32.946 1.636 12.689 1.00 34.44 189 LEU A CA 1
ATOM 1429 C C . LEU A 1 189 ? -33.808 0.996 13.789 1.00 34.44 189 LEU A C 1
ATOM 1431 O O . LEU A 1 189 ? -33.394 0.901 14.943 1.00 34.44 189 LEU A O 1
ATOM 1435 N N . LYS A 1 190 ? -35.018 0.548 13.430 1.00 34.91 190 LYS A N 1
ATOM 1436 C CA . LYS A 1 190 ? -35.823 -0.361 14.259 1.00 34.91 190 LYS A CA 1
ATOM 1437 C C . LYS A 1 190 ? -35.065 -1.681 14.425 1.00 34.91 190 LYS A C 1
ATOM 1439 O O . LYS A 1 190 ? -35.097 -2.534 13.544 1.00 34.91 190 LYS A O 1
ATOM 1444 N N . VAL A 1 191 ? -34.408 -1.858 15.568 1.00 37.22 191 VAL A N 1
ATOM 1445 C CA . VAL A 1 191 ? -33.880 -3.153 16.007 1.00 37.22 191 VAL A CA 1
ATOM 1446 C C . VAL A 1 191 ? -34.970 -3.842 16.822 1.00 37.22 191 VAL A C 1
ATOM 1448 O O . VAL A 1 191 ? -35.312 -3.415 17.921 1.00 37.22 191 VAL A O 1
ATOM 1451 N N . ARG A 1 192 ? -35.556 -4.894 16.249 1.00 34.81 192 ARG A N 1
ATOM 1452 C CA . ARG A 1 192 ? -36.448 -5.826 16.943 1.00 34.81 192 ARG A CA 1
ATOM 1453 C C . ARG A 1 192 ? -35.565 -6.888 17.601 1.00 34.81 192 ARG A C 1
ATOM 1455 O O . ARG A 1 192 ? -34.907 -7.641 16.892 1.00 34.81 192 ARG A O 1
ATOM 1462 N N . GLY A 1 193 ? -35.531 -6.932 18.928 1.00 35.53 193 GLY A N 1
ATOM 1463 C CA . GLY A 1 193 ? -34.789 -7.950 19.673 1.00 35.53 193 GLY A CA 1
ATOM 1464 C C . GLY A 1 193 ? -34.581 -7.531 21.117 1.00 35.53 193 GLY A C 1
ATOM 1465 O O . GLY A 1 193 ? -33.770 -6.660 21.407 1.00 35.53 193 GLY A O 1
ATOM 1466 N N . GLU A 1 194 ? -35.380 -8.124 21.991 1.00 38.47 194 GLU A N 1
ATOM 1467 C CA . GLU A 1 194 ? -35.502 -7.832 23.411 1.00 38.47 194 GLU A CA 1
ATOM 1468 C C . GLU A 1 194 ? -34.218 -8.080 24.209 1.00 38.47 194 GLU A C 1
ATOM 1470 O O . GLU A 1 194 ? -33.328 -8.844 23.831 1.00 38.47 194 GLU A O 1
ATOM 1475 N N . GLY A 1 195 ? -34.154 -7.387 25.344 1.00 44.44 195 GLY A N 1
ATOM 1476 C CA . GLY A 1 195 ? -32.988 -7.258 26.195 1.00 44.44 195 GLY A CA 1
ATOM 1477 C C . GLY A 1 195 ? -32.541 -8.547 26.878 1.00 44.44 195 GLY A C 1
ATOM 1478 O O . GLY A 1 195 ? -33.332 -9.328 27.404 1.00 44.44 195 GLY A O 1
ATOM 1479 N N . ARG A 1 196 ? -31.219 -8.682 26.995 1.00 41.91 196 ARG A N 1
ATOM 1480 C CA . ARG A 1 196 ? -30.589 -9.384 28.115 1.00 41.91 196 ARG A CA 1
ATOM 1481 C C . ARG A 1 196 ? -29.425 -8.537 28.636 1.00 41.91 196 ARG A C 1
ATOM 1483 O O . ARG A 1 196 ? -28.588 -8.124 27.834 1.00 41.91 196 ARG A O 1
ATOM 1490 N N . PRO A 1 197 ? -29.344 -8.263 29.948 1.00 44.53 197 PRO A N 1
ATOM 1491 C CA . PRO A 1 197 ? -28.220 -7.529 30.510 1.00 44.53 197 PRO A CA 1
ATOM 1492 C C . PRO A 1 197 ? -26.959 -8.406 30.498 1.00 44.53 197 PRO A C 1
ATOM 1494 O O . PRO A 1 197 ? -26.924 -9.485 31.092 1.00 44.53 197 PRO A O 1
ATOM 1497 N N . ILE A 1 198 ? -25.915 -7.930 29.818 1.00 51.03 198 ILE A N 1
ATOM 1498 C CA . ILE A 1 198 ? -24.576 -8.528 29.834 1.00 51.03 198 ILE A CA 1
ATOM 1499 C C . ILE A 1 198 ? -23.944 -8.210 31.195 1.00 51.03 198 ILE A C 1
ATOM 1501 O O . ILE A 1 198 ? -23.716 -7.046 31.520 1.00 51.03 198 ILE A O 1
ATOM 1505 N N . ARG A 1 199 ? -23.661 -9.238 32.004 1.00 40.81 199 ARG A N 1
ATOM 1506 C CA . ARG A 1 199 ? -22.867 -9.080 33.232 1.00 40.81 199 ARG A CA 1
ATOM 1507 C C . ARG A 1 199 ? -21.380 -8.924 32.875 1.00 40.81 199 ARG A C 1
ATOM 1509 O O . ARG A 1 199 ? -20.896 -9.672 32.025 1.00 40.81 199 ARG A O 1
ATOM 1516 N N . PRO A 1 200 ? -20.633 -8.018 33.527 1.00 39.06 200 PRO A N 1
ATOM 1517 C CA . PRO A 1 200 ? -19.197 -7.893 33.313 1.00 39.06 200 PRO A CA 1
ATOM 1518 C C . PRO A 1 200 ? -18.448 -9.082 33.936 1.00 39.06 200 PRO A C 1
ATOM 1520 O O . PRO A 1 200 ? -18.596 -9.375 35.121 1.00 39.06 200 PRO A O 1
ATOM 1523 N N . ILE A 1 201 ? -17.622 -9.759 33.135 1.00 43.41 201 ILE A N 1
ATOM 1524 C CA . ILE A 1 201 ? -16.669 -10.767 33.615 1.00 43.41 201 ILE A CA 1
ATOM 1525 C C . ILE A 1 201 ? -15.420 -10.023 34.103 1.00 43.41 201 ILE A C 1
ATOM 1527 O O . ILE A 1 201 ? -14.571 -9.623 33.308 1.00 43.41 201 ILE A O 1
ATOM 1531 N N . LEU A 1 202 ? -15.301 -9.837 35.417 1.00 39.12 202 LEU A N 1
ATOM 1532 C CA . LEU A 1 202 ? -14.043 -9.466 36.064 1.00 39.12 202 LEU A CA 1
ATOM 1533 C C . LEU A 1 202 ? -13.142 -10.709 36.117 1.00 39.12 202 LEU A C 1
ATOM 1535 O O . LEU A 1 202 ? -13.359 -11.602 36.932 1.00 39.12 202 LEU A O 1
ATOM 1539 N N . ARG A 1 203 ? -12.130 -10.783 35.242 1.00 41.16 203 ARG A N 1
ATOM 1540 C CA . ARG A 1 203 ? -11.008 -11.721 35.403 1.00 41.16 203 ARG A CA 1
ATOM 1541 C C . ARG A 1 203 ? -9.950 -11.079 36.296 1.00 41.16 203 ARG A C 1
ATOM 1543 O O . ARG A 1 203 ? -9.130 -10.293 35.832 1.00 41.16 203 ARG A O 1
ATOM 1550 N N . SER A 1 204 ? -9.964 -11.434 37.572 1.00 41.03 204 SER A N 1
ATOM 1551 C CA . SER A 1 204 ? -8.841 -11.257 38.487 1.00 41.03 204 SER A CA 1
ATOM 1552 C C . SER A 1 204 ? -7.740 -12.264 38.134 1.00 41.03 204 SER A C 1
ATOM 1554 O O . SER A 1 204 ? -7.897 -13.468 38.318 1.00 41.03 204 SER A O 1
ATOM 1556 N N . TYR A 1 205 ? -6.612 -11.776 37.614 1.00 38.53 205 TYR A N 1
ATOM 1557 C CA . TYR A 1 205 ? -5.364 -12.540 37.572 1.00 38.53 205 TYR A CA 1
ATOM 1558 C C . TYR A 1 205 ? -4.716 -12.462 38.958 1.00 38.53 205 TYR A C 1
ATOM 1560 O O . TYR A 1 205 ? -4.083 -11.467 39.301 1.00 38.53 205 TYR A O 1
ATOM 1568 N N . ILE A 1 206 ? -4.897 -13.504 39.769 1.00 43.34 206 ILE A N 1
ATOM 1569 C CA . ILE A 1 206 ? -4.059 -13.756 40.944 1.00 43.34 206 ILE A CA 1
ATOM 1570 C C . ILE A 1 206 ? -3.004 -14.770 40.505 1.00 43.34 206 ILE A C 1
ATOM 1572 O O . ILE A 1 206 ? -3.289 -15.957 40.363 1.00 43.34 206 ILE A O 1
ATOM 1576 N N . SER A 1 207 ? -1.787 -14.291 40.261 1.00 39.59 207 SER A N 1
ATOM 1577 C CA . SER A 1 207 ? -0.610 -15.140 40.087 1.00 39.59 207 SER A CA 1
ATOM 1578 C C . SER A 1 207 ? -0.209 -15.698 41.452 1.00 39.59 207 SER A C 1
ATOM 1580 O O . SER A 1 207 ? 0.290 -14.955 42.295 1.00 39.59 207 SER A O 1
ATOM 1582 N N . GLN A 1 208 ? -0.426 -16.992 41.691 1.00 43.03 208 GLN A N 1
ATOM 1583 C CA . GLN A 1 208 ? 0.215 -17.682 42.812 1.00 43.03 208 GLN A CA 1
ATOM 1584 C C . GLN A 1 208 ? 1.571 -18.261 42.374 1.00 43.03 208 GLN A C 1
ATOM 1586 O O . GLN A 1 208 ? 1.653 -18.867 41.304 1.00 43.03 208 GLN A O 1
ATOM 1591 N N . PRO A 1 209 ? 2.640 -18.102 43.176 1.00 44.97 209 PRO A N 1
ATOM 1592 C CA . PRO A 1 209 ? 3.930 -18.719 42.902 1.00 44.97 209 PRO A CA 1
ATOM 1593 C C . PRO A 1 209 ? 3.898 -20.215 43.243 1.00 44.97 209 PRO A C 1
ATOM 1595 O O . PRO A 1 209 ? 3.657 -20.608 44.385 1.00 44.97 209 PRO A O 1
ATOM 1598 N N . VAL A 1 210 ? 4.183 -21.057 42.248 1.00 49.22 210 VAL A N 1
ATOM 1599 C CA . VAL A 1 210 ? 4.388 -22.499 42.425 1.00 49.22 210 VAL A CA 1
ATOM 1600 C C . VAL A 1 210 ? 5.702 -22.713 43.182 1.00 49.22 210 VAL A C 1
ATOM 1602 O O . VAL A 1 210 ? 6.786 -22.486 42.646 1.00 49.22 210 VAL A O 1
ATOM 1605 N N . ARG A 1 211 ? 5.611 -23.136 44.449 1.00 44.22 211 ARG A N 1
ATOM 1606 C CA . ARG A 1 211 ? 6.761 -23.620 45.222 1.00 44.22 211 ARG A CA 1
ATOM 1607 C C . ARG A 1 211 ? 7.171 -25.002 44.723 1.00 44.22 211 ARG A C 1
ATOM 1609 O O . ARG A 1 211 ? 6.384 -25.945 44.748 1.00 44.22 211 ARG A O 1
ATOM 1616 N N . SER A 1 212 ? 8.433 -25.100 44.329 1.00 48.62 212 SER A N 1
ATOM 1617 C CA . SER A 1 212 ? 9.163 -26.335 44.082 1.00 48.62 212 SER A CA 1
ATOM 1618 C C . SER A 1 212 ? 9.211 -27.209 45.342 1.00 48.62 212 SER A C 1
ATOM 1620 O O . SER A 1 212 ? 9.493 -26.734 46.443 1.00 48.62 212 SER A O 1
ATOM 1622 N N . ARG A 1 213 ? 8.969 -28.513 45.182 1.00 51.25 213 ARG A N 1
ATOM 1623 C CA . ARG A 1 213 ? 9.402 -29.532 46.144 1.00 51.25 213 ARG A CA 1
ATOM 1624 C C . ARG A 1 213 ? 10.339 -30.498 45.439 1.00 51.25 213 ARG A C 1
ATOM 1626 O O . ARG A 1 213 ? 9.920 -31.315 44.628 1.00 51.25 213 ARG A O 1
ATOM 1633 N N . ILE A 1 214 ? 11.613 -30.352 45.780 1.00 51.00 214 ILE A N 1
ATOM 1634 C CA . ILE A 1 214 ? 12.650 -31.371 45.661 1.00 51.00 214 ILE A CA 1
ATOM 1635 C C . ILE A 1 214 ? 12.220 -32.539 46.553 1.00 51.00 214 ILE A C 1
ATOM 1637 O O . ILE A 1 214 ? 11.899 -32.324 47.724 1.00 51.00 214 ILE A O 1
ATOM 1641 N N . ARG A 1 215 ? 12.196 -33.757 46.009 1.00 50.31 215 ARG A N 1
ATOM 1642 C CA . ARG A 1 215 ? 12.052 -34.986 46.790 1.00 50.31 215 ARG A CA 1
ATOM 1643 C C . ARG A 1 215 ? 13.296 -35.837 46.562 1.00 50.31 215 ARG A C 1
ATOM 1645 O O . ARG A 1 215 ? 13.487 -36.402 45.493 1.00 50.31 215 ARG A O 1
ATOM 1652 N N . THR A 1 216 ? 14.161 -35.823 47.563 1.00 54.97 216 THR A N 1
ATOM 1653 C CA . THR A 1 216 ? 15.243 -36.779 47.797 1.00 54.97 216 THR A CA 1
ATOM 1654 C C . THR A 1 216 ? 14.691 -37.939 48.616 1.00 54.97 216 THR A C 1
ATOM 1656 O O . THR A 1 216 ? 14.197 -37.676 49.702 1.00 54.97 216 THR A O 1
ATOM 1659 N N . ASP A 1 217 ? 14.831 -39.164 48.119 1.00 57.88 217 ASP A N 1
ATOM 1660 C CA . ASP A 1 217 ? 14.816 -40.454 48.837 1.00 57.88 217 ASP A CA 1
ATOM 1661 C C . ASP A 1 217 ? 15.678 -41.352 47.917 1.00 57.88 217 ASP A C 1
ATOM 1663 O O . ASP A 1 217 ? 15.369 -41.446 46.731 1.00 57.88 217 ASP A O 1
ATOM 1667 N N . ARG A 1 218 ? 16.897 -41.830 48.197 1.00 53.41 218 ARG A N 1
ATOM 1668 C CA . ARG A 1 218 ? 17.557 -42.514 49.325 1.00 53.41 218 ARG A CA 1
ATOM 1669 C C . ARG A 1 218 ? 16.922 -43.853 49.747 1.00 53.41 218 ARG A C 1
ATOM 1671 O O . ARG A 1 218 ? 15.919 -43.874 50.443 1.00 53.41 218 ARG A O 1
ATOM 1678 N N . ASP A 1 219 ? 17.641 -44.904 49.340 1.00 56.12 219 ASP A N 1
ATOM 1679 C CA . ASP A 1 219 ? 17.798 -46.267 49.871 1.00 56.12 219 ASP A CA 1
ATOM 1680 C C . ASP A 1 219 ? 16.682 -47.322 49.736 1.00 56.12 219 ASP A C 1
ATOM 1682 O O . ASP A 1 219 ? 15.577 -47.183 50.249 1.00 56.12 219 ASP A O 1
ATOM 1686 N N . GLY A 1 220 ? 17.089 -48.475 49.179 1.00 52.84 220 GLY A N 1
ATOM 1687 C CA . GLY A 1 220 ? 16.883 -49.760 49.855 1.00 52.84 220 GLY A CA 1
ATOM 1688 C C . GLY A 1 220 ? 16.257 -50.893 49.041 1.00 52.84 220 GLY A C 1
ATOM 1689 O O . GLY A 1 220 ? 15.061 -51.134 49.180 1.00 52.84 220 GLY A O 1
ATOM 1690 N N . SER A 1 221 ? 17.069 -51.643 48.284 1.00 53.84 221 SER A N 1
ATOM 1691 C CA . SER A 1 221 ? 17.209 -53.122 48.342 1.00 53.84 221 SER A CA 1
ATOM 1692 C C . SER A 1 221 ? 18.236 -53.601 47.321 1.00 53.84 221 SER A C 1
ATOM 1694 O O . SER A 1 221 ? 18.127 -53.179 46.150 1.00 53.84 221 SER A O 1
#

Nearest PDB structures (foldseek):
  2k8e-assembly1_A  TM=7.603E-01  e=4.424E-04  Escherichia coli K-12
  2k49-assembly1_A  TM=7.690E-01  e=1.322E-03  Shewanella oneidensis MR-1
  7b5h-assembly1_AD  TM=7.505E-01  e=2.937E-02  Nostoc sp. PCC 7120 = FACHB-418
  1e8s-assembly1_A  TM=4.544E-01  e=1.439E+00  Homo sapiens
  3jaj-assembly1_S1  TM=4.836E-01  e=2.808E+00  Oryctolagus cuniculus

Organism: NCBI:txid110935

pLDDT: mean 71.51, std 22.73, range [33.06, 96.69]

Mean predicted aligned error: 15.41 Å

Sequence (221 aa):
MGDSGKAKPVHRTAISIDVFESADSQALKDFLERRRRILSPLSRNSPLSAQHSSGGRPLSGPIFTWTVFAGNGRSIASSAELFSNEISAERSAITTMASVDDIDVLRVRAHSAPMHAWAMNVDGVPRLIALRYFTTVRLRDRNAASVLAALHDGMVVPPGDGPPHQRMPPPLSPRRITDDLLAEVAGPLKVRGEGRPIRPILRSYISQPVRSRIRTDRDGS

Solvent-accessible surface area (backbone atoms only — not comparable to full-atom values): 13876 Å² total; per-residue (Å²): 139,81,85,78,76,75,72,74,80,79,49,59,32,34,30,26,47,44,77,34,77,40,72,83,35,65,69,48,51,56,48,50,52,54,50,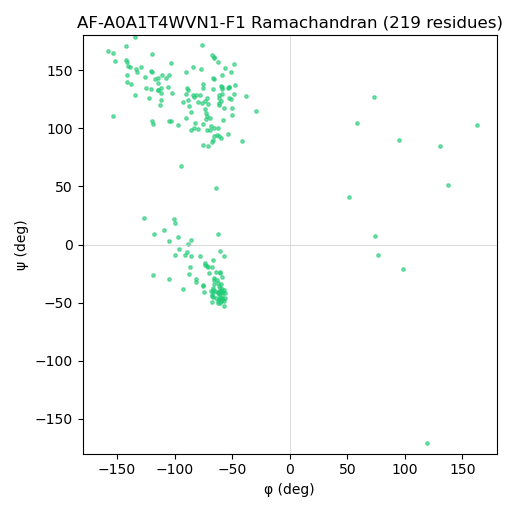46,69,59,48,55,65,54,40,78,79,37,88,64,53,68,69,80,61,76,63,96,61,81,67,83,50,47,40,20,32,34,35,36,22,40,50,82,57,45,78,58,31,32,45,58,56,79,25,80,41,64,67,60,29,51,50,50,51,54,52,50,37,77,41,52,91,61,49,46,81,46,82,35,68,52,98,54,84,73,29,26,32,42,34,32,24,48,93,83,42,65,50,32,27,49,78,57,72,23,81,38,68,69,57,33,52,53,50,54,53,52,48,54,52,30,44,73,73,32,47,83,39,60,69,86,74,42,68,77,83,67,70,73,76,72,79,78,68,86,68,77,79,62,76,77,77,71,71,83,77,76,72,85,79,84,77,87,77,82,90,73,89,82,78,85,83,83,80,80,85,76,86,75,84,84,80,85,78,88,83,90,81,85,88,90,134

Secondary structure (DSSP, 8-state):
------PPP----EEEEEEES-TT-HHHHHHHHHHHHHHHHHHTTSGGGGGGG-------S-EEEEEEE-TTS-EEEEESS-BSSHHHHHHHHHHHHHTGGG-EEEEEE-SSTT-EEEEEEETTEEEEEESS-BSSHHHHHHHHHHHHHHHHH-EEE-TTSSSP----PPP-------GGGGSSS-----------PPPP---------------------

Radius of gyration: 24.94 Å; Cα contacts (8 Å, |Δi|>4): 279; chains: 1; bounding box: 59×75×89 Å

Foldseek 3Di:
DDPPPPPDPQQAKAKEKDKDFDPPDPVVVVQVVLLCQQCVQVCVPDPQVVVLPPDPDRLDGMKIKMFIAFSVLATWKIFSDIDSDDVVRQVLLVVCLVCLVQKDKAWGAGPDPGWTWIFIDHPRHTTMTTSATDNDPVVRVVSVVSVSVSSPRYYYDYHPPGDPPPPHPPHPDPPPPDVVVVPPPPDDDPDPDDDDDDDDDDDDDDDDDDDDDDDDDDDDD